Protein AF-A0A960V5B9-F1 (afdb_monomer)

pLDDT: mean 91.02, std 8.79, range [39.69, 98.38]

Radius of gyration: 19.55 Å; Cα contacts (8 Å, |Δi|>4): 286; chains: 1; bounding box: 43×33×61 Å

Structure (mmCIF, N/CA/C/O backbone):
data_AF-A0A960V5B9-F1
#
_entry.id   AF-A0A960V5B9-F1
#
loop_
_atom_site.group_PDB
_atom_site.id
_atom_site.type_symbol
_atom_site.label_atom_id
_atom_site.label_alt_id
_atom_site.label_comp_id
_atom_site.label_asym_id
_atom_site.label_entity_id
_atom_site.label_seq_id
_atom_site.pdbx_PDB_ins_code
_atom_site.Cartn_x
_atom_site.Cartn_y
_atom_site.Cartn_z
_atom_site.occupancy
_atom_site.B_iso_or_equiv
_atom_site.auth_seq_id
_atom_site.auth_comp_id
_atom_site.auth_asym_id
_atom_site.auth_atom_id
_atom_site.pdbx_PDB_model_num
ATOM 1 N N . MET A 1 1 ? -9.206 -12.869 -4.523 1.00 63.16 1 MET A N 1
ATOM 2 C CA . MET A 1 1 ? -8.414 -11.619 -4.599 1.00 63.16 1 MET A CA 1
ATOM 3 C C . MET A 1 1 ? -7.757 -11.372 -3.249 1.00 63.16 1 MET A C 1
ATOM 5 O O . MET A 1 1 ? -8.428 -11.534 -2.230 1.00 63.16 1 MET A O 1
ATOM 9 N N . SER A 1 2 ? -6.452 -11.092 -3.242 1.00 88.25 2 SER A N 1
ATOM 10 C CA . SER A 1 2 ? -5.612 -10.993 -2.034 1.00 88.25 2 SER A CA 1
ATOM 11 C C . SER A 1 2 ? -5.606 -9.576 -1.451 1.00 88.25 2 SER A C 1
ATOM 13 O O . SER A 1 2 ? -6.101 -8.651 -2.087 1.00 88.25 2 SER A O 1
ATOM 15 N N . LEU A 1 3 ? -5.003 -9.382 -0.271 1.00 93.19 3 LEU A N 1
ATOM 16 C CA . LEU A 1 3 ? -4.789 -8.046 0.303 1.00 93.19 3 LEU A CA 1
ATOM 17 C C . LEU A 1 3 ? -3.988 -7.127 -0.643 1.00 93.19 3 LEU A C 1
ATOM 19 O O . LEU A 1 3 ? -4.233 -5.927 -0.687 1.00 93.19 3 LEU A O 1
ATOM 23 N N . CYS A 1 4 ? -3.050 -7.678 -1.424 1.00 92.75 4 CYS A N 1
ATOM 24 C CA . CYS A 1 4 ? -2.160 -6.891 -2.284 1.00 92.75 4 CYS A CA 1
ATOM 25 C C . CYS A 1 4 ? -2.801 -6.453 -3.609 1.00 92.75 4 CYS A C 1
ATOM 27 O O . CYS A 1 4 ? -2.423 -5.426 -4.164 1.00 92.75 4 CYS A O 1
ATOM 29 N N . GLN A 1 5 ? -3.736 -7.244 -4.136 1.00 92.88 5 GLN A N 1
ATOM 30 C CA . GLN A 1 5 ? -4.464 -6.977 -5.382 1.00 92.88 5 GLN A CA 1
ATOM 31 C C . GLN A 1 5 ? -5.961 -7.236 -5.117 1.00 92.88 5 GLN A C 1
ATOM 33 O O . GLN A 1 5 ? -6.482 -8.288 -5.508 1.00 92.88 5 GLN A O 1
ATOM 38 N N . PRO A 1 6 ? -6.617 -6.341 -4.352 1.00 94.00 6 PRO A N 1
ATOM 39 C CA . PRO A 1 6 ? -7.943 -6.563 -3.782 1.00 94.00 6 PRO A CA 1
ATOM 40 C C . PRO A 1 6 ? -9.070 -6.487 -4.815 1.00 94.00 6 PRO A C 1
ATOM 42 O O . PRO A 1 6 ? -9.969 -7.323 -4.776 1.00 94.00 6 PRO A O 1
ATOM 45 N N . ASN A 1 7 ? -8.989 -5.549 -5.763 1.00 93.12 7 ASN A N 1
ATOM 46 C CA . ASN A 1 7 ? -9.981 -5.322 -6.812 1.00 93.12 7 ASN A CA 1
ATOM 47 C C . ASN A 1 7 ? -9.348 -4.622 -8.037 1.00 93.12 7 ASN A C 1
ATOM 49 O O . ASN A 1 7 ? -8.127 -4.506 -8.141 1.00 93.12 7 ASN A O 1
ATOM 53 N N . GLU A 1 8 ? -10.170 -4.178 -8.990 1.00 91.00 8 GLU A N 1
ATOM 54 C CA . GLU A 1 8 ? -9.718 -3.481 -10.206 1.00 91.00 8 GLU A CA 1
ATOM 55 C C . GLU A 1 8 ? -9.364 -1.997 -9.991 1.00 91.00 8 GLU A C 1
ATOM 57 O O . GLU A 1 8 ? -8.751 -1.383 -10.861 1.00 91.00 8 GLU A O 1
ATOM 62 N N . LYS A 1 9 ? -9.706 -1.423 -8.835 1.00 93.31 9 LYS A N 1
ATOM 63 C CA . LYS A 1 9 ? -9.467 -0.013 -8.491 1.00 93.31 9 LYS A CA 1
ATOM 64 C C . LYS A 1 9 ? -8.226 0.192 -7.630 1.00 93.31 9 LYS A C 1
ATOM 66 O O . LYS A 1 9 ? -7.578 1.226 -7.738 1.00 93.31 9 LYS A O 1
ATOM 71 N N . PHE A 1 10 ? -7.901 -0.766 -6.765 1.00 94.88 10 PHE A N 1
ATOM 72 C CA . PHE A 1 10 ? -6.857 -0.608 -5.756 1.00 94.88 10 PHE A CA 1
ATOM 73 C C . PHE A 1 10 ? -5.860 -1.754 -5.767 1.00 94.88 10 PHE A C 1
ATOM 75 O O . PHE A 1 10 ? -6.129 -2.858 -6.236 1.00 94.88 10 PHE A O 1
ATOM 82 N N . SER A 1 11 ? -4.687 -1.471 -5.217 1.00 96.31 11 SER A N 1
ATOM 83 C CA . SER A 1 11 ? -3.579 -2.410 -5.067 1.00 96.31 11 SER A CA 1
ATOM 84 C C . SER A 1 11 ? -2.549 -1.852 -4.093 1.00 96.31 11 SER A C 1
ATOM 86 O O . SER A 1 11 ? -2.549 -0.660 -3.786 1.00 96.31 11 SER A O 1
ATOM 88 N N . CYS A 1 12 ? -1.685 -2.727 -3.589 1.00 96.12 12 CYS A N 1
ATOM 89 C CA . CYS A 1 12 ? -0.692 -2.401 -2.576 1.00 96.12 12 CYS A CA 1
ATOM 90 C C . CYS A 1 12 ? 0.733 -2.480 -3.138 1.00 96.12 12 CYS A C 1
ATOM 92 O O . CYS A 1 12 ? 1.100 -3.471 -3.769 1.00 96.12 12 CYS A O 1
ATOM 94 N N . GLY A 1 13 ? 1.554 -1.472 -2.834 1.00 95.38 13 GLY A N 1
ATOM 95 C CA . GLY A 1 13 ? 2.987 -1.418 -3.152 1.00 95.38 13 GLY A CA 1
ATOM 96 C C . GLY A 1 13 ? 3.920 -1.573 -1.943 1.00 95.38 13 GLY A C 1
ATOM 97 O O . GLY A 1 13 ? 5.110 -1.279 -2.055 1.00 95.38 13 GLY A O 1
ATOM 98 N N . ALA A 1 14 ? 3.406 -1.994 -0.781 1.00 93.88 14 ALA A N 1
ATOM 99 C CA . ALA A 1 14 ? 4.127 -1.922 0.494 1.00 93.88 14 ALA A CA 1
ATOM 100 C C . ALA A 1 14 ? 5.411 -2.766 0.505 1.00 93.88 14 ALA A C 1
ATOM 102 O O . ALA A 1 14 ? 6.489 -2.243 0.785 1.00 93.88 14 ALA A O 1
ATOM 103 N N . CYS A 1 15 ? 5.313 -4.036 0.101 1.00 92.88 15 CYS A N 1
ATOM 104 C CA . CYS A 1 15 ? 6.438 -4.979 0.081 1.00 92.88 15 CYS A CA 1
ATOM 105 C C . CYS A 1 15 ? 7.511 -4.610 -0.960 1.00 92.88 15 CYS A C 1
ATOM 107 O O . CYS A 1 15 ? 8.636 -5.093 -0.901 1.00 92.88 15 CYS A O 1
ATOM 109 N N . CYS A 1 16 ? 7.172 -3.747 -1.922 1.00 95.38 16 CYS A N 1
ATOM 110 C CA . CYS A 1 16 ? 8.112 -3.198 -2.898 1.00 95.38 16 CYS A CA 1
ATOM 111 C C . CYS A 1 16 ? 8.869 -1.968 -2.367 1.00 95.38 16 CYS A C 1
ATOM 113 O O . CYS A 1 16 ? 9.598 -1.325 -3.126 1.00 95.38 16 CYS A O 1
ATOM 115 N N . GLY A 1 17 ? 8.677 -1.625 -1.090 1.00 94.50 17 GLY A N 1
ATOM 116 C CA . GLY A 1 17 ? 9.380 -0.543 -0.418 1.00 94.50 17 GLY A CA 1
ATOM 117 C C . GLY A 1 17 ? 8.861 0.843 -0.781 1.00 94.50 17 GLY A C 1
ATOM 118 O O . GLY A 1 17 ? 9.624 1.795 -0.658 1.00 94.50 17 GLY A O 1
ATOM 119 N N . LEU A 1 18 ? 7.604 0.995 -1.234 1.00 95.44 18 LEU A N 1
ATOM 120 C CA . LEU A 1 18 ? 7.068 2.307 -1.633 1.00 95.44 18 LEU A CA 1
ATOM 121 C C . LEU A 1 18 ? 7.322 3.361 -0.545 1.00 95.44 18 LEU A C 1
ATOM 123 O O . LEU A 1 18 ? 7.971 4.362 -0.813 1.00 95.44 18 LEU A O 1
ATOM 127 N N . PHE A 1 19 ? 6.931 3.066 0.694 1.00 95.12 19 PHE A N 1
ATOM 128 C CA . PHE A 1 19 ? 7.041 3.980 1.835 1.00 95.12 19 PHE A CA 1
ATOM 129 C C . PHE A 1 19 ? 8.373 3.956 2.587 1.00 95.12 19 PHE A C 1
ATOM 131 O O . PHE A 1 19 ? 8.496 4.561 3.651 1.00 95.12 19 PHE A O 1
ATOM 138 N N . ASN A 1 20 ? 9.387 3.266 2.057 1.00 95.38 20 ASN A N 1
ATOM 139 C CA . ASN A 1 20 ? 10.734 3.397 2.608 1.00 95.38 20 ASN A CA 1
ATOM 140 C C . ASN A 1 20 ? 11.371 4.748 2.224 1.00 95.38 20 ASN A C 1
ATOM 142 O O . ASN A 1 20 ? 12.274 5.213 2.912 1.00 95.38 20 ASN A O 1
ATOM 146 N N . LEU A 1 21 ? 10.892 5.403 1.159 1.00 93.44 21 LEU A N 1
ATOM 147 C CA . LEU A 1 21 ? 11.318 6.759 0.798 1.00 93.44 21 LEU A CA 1
ATOM 148 C C . LEU A 1 21 ? 10.698 7.787 1.758 1.00 93.44 21 LEU A C 1
ATOM 150 O O . LEU A 1 21 ? 9.516 7.718 2.071 1.00 93.44 21 LEU A O 1
ATOM 154 N N . LYS A 1 22 ? 11.475 8.767 2.219 1.00 92.94 22 LYS A N 1
ATOM 155 C CA . LYS A 1 22 ? 11.001 9.884 3.053 1.00 92.94 22 LYS A CA 1
ATOM 156 C C . LYS A 1 22 ? 10.565 11.047 2.160 1.00 92.94 22 LYS A C 1
ATOM 158 O O . LYS A 1 22 ? 11.275 12.042 2.040 1.00 92.94 22 LYS A O 1
ATOM 163 N N . ILE A 1 23 ? 9.414 10.887 1.516 1.00 91.81 23 ILE A N 1
ATOM 164 C CA . ILE A 1 23 ? 8.825 11.860 0.585 1.00 91.81 23 ILE A CA 1
ATOM 165 C C . ILE A 1 23 ? 7.354 12.124 0.914 1.00 91.81 23 ILE A C 1
ATOM 167 O O . ILE A 1 23 ? 6.746 11.403 1.712 1.00 91.81 23 ILE A O 1
ATOM 171 N N . ASP A 1 24 ? 6.792 13.176 0.319 1.00 90.19 24 ASP A N 1
ATOM 172 C CA . ASP A 1 24 ? 5.383 13.519 0.484 1.00 90.19 24 ASP A CA 1
ATOM 173 C C . ASP A 1 24 ? 4.443 12.615 -0.338 1.00 90.19 24 ASP A C 1
ATOM 175 O O . ASP A 1 24 ? 4.861 11.811 -1.175 1.00 90.19 24 ASP A O 1
ATOM 179 N N . PHE A 1 25 ? 3.140 12.747 -0.073 1.00 89.06 25 PHE A N 1
ATOM 180 C CA . PHE A 1 25 ? 2.103 11.933 -0.703 1.00 89.06 25 PHE A CA 1
ATOM 181 C C . PHE A 1 25 ? 2.095 12.026 -2.234 1.00 89.06 25 PHE A C 1
ATOM 183 O O . PHE A 1 25 ? 1.955 11.017 -2.932 1.00 89.06 25 PHE A O 1
ATOM 190 N N . ASN A 1 26 ? 2.199 13.249 -2.754 1.00 91.12 26 ASN A N 1
ATOM 191 C CA . ASN A 1 26 ? 2.104 13.509 -4.183 1.00 91.12 26 ASN A CA 1
ATOM 192 C C . ASN A 1 26 ? 3.358 13.003 -4.892 1.00 91.12 26 ASN A C 1
ATOM 194 O O . ASN A 1 26 ? 3.264 12.464 -5.994 1.00 91.12 26 ASN A O 1
ATOM 198 N N . GLU A 1 27 ? 4.507 13.071 -4.227 1.00 93.50 27 GLU A N 1
ATOM 199 C CA . GLU A 1 27 ? 5.764 12.577 -4.762 1.00 93.50 27 GLU A CA 1
ATOM 200 C C . GLU A 1 27 ? 5.764 11.052 -4.944 1.00 93.50 27 GLU A C 1
ATOM 202 O O . GLU A 1 27 ? 6.322 10.563 -5.926 1.00 93.50 27 GLU A O 1
ATOM 207 N N . TYR A 1 28 ? 5.052 10.274 -4.115 1.00 95.06 28 TYR A N 1
ATOM 208 C CA . TYR A 1 28 ? 4.854 8.844 -4.411 1.00 95.06 28 TYR A CA 1
ATOM 209 C C . TYR A 1 28 ? 4.144 8.630 -5.748 1.00 95.06 28 TYR A C 1
ATOM 211 O O . TYR A 1 28 ? 4.556 7.771 -6.531 1.00 95.06 28 TYR A O 1
ATOM 219 N N . LYS A 1 29 ? 3.088 9.406 -6.025 1.00 95.31 29 LYS A N 1
ATOM 220 C CA . LYS A 1 29 ? 2.351 9.324 -7.296 1.00 95.31 29 LYS A CA 1
ATOM 221 C C . LYS A 1 29 ? 3.238 9.744 -8.467 1.00 95.31 29 LYS A C 1
ATOM 223 O O . LYS A 1 29 ? 3.250 9.050 -9.483 1.00 95.31 29 LYS A O 1
ATOM 228 N N . ASN A 1 30 ? 4.034 10.801 -8.295 1.00 95.88 30 ASN A N 1
ATOM 229 C CA . ASN A 1 30 ? 4.995 11.261 -9.297 1.00 95.88 30 ASN A CA 1
ATOM 230 C C . ASN A 1 30 ? 6.034 10.184 -9.619 1.00 95.88 30 ASN A C 1
ATOM 232 O O . ASN A 1 30 ? 6.235 9.870 -10.788 1.00 95.88 30 ASN A O 1
ATOM 236 N N . ILE A 1 31 ? 6.650 9.565 -8.606 1.00 96.56 31 ILE A N 1
ATOM 237 C CA . ILE A 1 31 ? 7.644 8.502 -8.809 1.00 96.56 31 ILE A CA 1
ATOM 238 C C . ILE A 1 31 ? 7.015 7.295 -9.506 1.00 96.56 31 ILE A C 1
ATOM 240 O O . ILE A 1 31 ? 7.605 6.755 -10.441 1.00 96.56 31 ILE A O 1
ATOM 244 N N . LEU A 1 32 ? 5.819 6.869 -9.087 1.00 97.88 32 LEU A N 1
ATOM 245 C CA . LEU A 1 32 ? 5.104 5.763 -9.729 1.00 97.88 32 LEU A CA 1
ATOM 246 C C . LEU A 1 32 ? 4.819 6.071 -11.201 1.00 97.88 32 LEU A C 1
ATOM 248 O O . LEU A 1 32 ? 5.073 5.230 -12.065 1.00 97.88 32 LEU A O 1
ATOM 252 N N . GLN A 1 33 ? 4.342 7.280 -11.497 1.00 97.44 33 GLN A N 1
ATOM 253 C CA . GLN A 1 33 ? 4.095 7.733 -12.861 1.00 97.44 33 GLN A CA 1
ATOM 254 C C . GLN A 1 33 ? 5.389 7.759 -13.679 1.00 97.44 33 GLN A C 1
ATOM 256 O O . GLN A 1 33 ? 5.433 7.193 -14.769 1.00 97.44 33 GLN A O 1
ATOM 261 N N . GLU A 1 34 ? 6.451 8.360 -13.147 1.00 97.25 34 GLU A N 1
ATOM 262 C CA . GLU A 1 34 ? 7.719 8.508 -13.853 1.00 97.25 34 GLU A CA 1
ATOM 263 C C . GLU A 1 34 ? 8.360 7.148 -14.152 1.00 97.25 34 GLU A C 1
ATOM 265 O O . GLU A 1 34 ? 8.778 6.892 -15.282 1.00 97.25 34 GLU A O 1
ATOM 270 N N . ARG A 1 35 ? 8.382 6.241 -13.165 1.00 97.88 35 ARG A N 1
ATOM 271 C CA . ARG A 1 35 ? 8.831 4.853 -13.345 1.00 97.88 35 ARG A CA 1
ATOM 272 C C . ARG A 1 35 ? 8.061 4.174 -14.471 1.00 97.88 35 ARG A C 1
ATOM 274 O O . ARG A 1 35 ? 8.674 3.598 -15.362 1.00 97.88 35 ARG A O 1
ATOM 281 N N . THR A 1 36 ? 6.736 4.298 -14.459 1.00 98.38 36 THR A N 1
ATOM 282 C CA . THR A 1 36 ? 5.853 3.692 -15.467 1.00 98.38 36 THR A CA 1
ATOM 283 C C . THR A 1 36 ? 6.148 4.216 -16.868 1.00 98.38 36 THR A C 1
ATOM 285 O O . THR A 1 36 ? 6.348 3.444 -17.803 1.00 98.38 36 THR A O 1
ATOM 288 N N . GLU A 1 37 ? 6.225 5.535 -17.025 1.00 97.69 37 GLU A N 1
ATOM 289 C CA . GLU A 1 37 ? 6.444 6.164 -18.326 1.00 97.69 37 GLU A CA 1
ATOM 290 C C . GLU A 1 37 ? 7.828 5.859 -18.896 1.00 97.69 37 GLU A C 1
ATOM 292 O O . GLU A 1 37 ? 7.953 5.594 -20.092 1.00 97.69 37 GLU A O 1
ATOM 297 N N . VAL A 1 38 ? 8.868 5.883 -18.059 1.00 97.88 38 VAL A N 1
ATOM 298 C CA . VAL A 1 38 ? 10.223 5.522 -18.489 1.00 97.88 38 VAL A CA 1
ATOM 299 C C . VAL A 1 38 ? 10.278 4.040 -18.843 1.00 97.88 38 VAL A C 1
ATOM 301 O O . VAL A 1 38 ? 10.783 3.706 -19.910 1.00 97.88 38 VAL A O 1
ATOM 304 N N . PHE A 1 39 ? 9.698 3.164 -18.018 1.00 98.25 39 PHE A N 1
ATOM 305 C CA . PHE A 1 39 ? 9.670 1.725 -18.266 1.00 98.25 39 PHE A CA 1
ATOM 306 C C . PHE A 1 39 ? 9.061 1.400 -19.631 1.00 98.25 39 PHE A C 1
ATOM 308 O O . PHE A 1 39 ? 9.707 0.738 -20.437 1.00 98.25 39 PHE A O 1
ATOM 315 N N . HIS A 1 40 ? 7.875 1.933 -19.940 1.00 96.81 40 HIS A N 1
ATOM 316 C CA . HIS A 1 40 ? 7.228 1.697 -21.235 1.00 96.81 40 HIS A CA 1
ATOM 317 C C . HIS A 1 40 ? 8.004 2.260 -22.430 1.00 96.81 40 HIS A C 1
ATOM 319 O O . HIS A 1 40 ? 7.883 1.736 -23.533 1.00 96.81 40 HIS A O 1
ATOM 325 N N . LYS A 1 41 ? 8.794 3.322 -22.235 1.00 97.62 41 LYS A N 1
ATOM 326 C CA . LYS A 1 41 ? 9.621 3.908 -23.301 1.00 97.62 41 LYS A CA 1
ATOM 327 C C . LYS A 1 41 ? 10.912 3.133 -23.544 1.00 97.62 41 LYS A C 1
ATOM 329 O O . LYS A 1 41 ? 11.414 3.160 -24.663 1.00 97.62 41 LYS A O 1
ATOM 334 N N . THR A 1 42 ? 11.486 2.514 -22.512 1.00 97.56 42 THR A N 1
ATOM 335 C CA . THR A 1 42 ? 12.853 1.972 -22.578 1.00 97.56 42 THR A CA 1
ATOM 336 C C . THR A 1 42 ? 12.938 0.455 -22.490 1.00 97.56 42 THR A C 1
ATOM 338 O O . THR A 1 42 ? 13.972 -0.102 -22.849 1.00 97.56 42 THR A O 1
ATOM 341 N N . VAL A 1 43 ? 11.909 -0.221 -21.975 1.00 97.75 43 VAL A N 1
ATOM 342 C CA . VAL A 1 43 ? 11.922 -1.674 -21.778 1.00 97.75 43 VAL A CA 1
ATOM 343 C C . VAL A 1 43 ? 11.194 -2.378 -22.914 1.00 97.75 43 VAL A C 1
ATOM 345 O O . VAL A 1 43 ? 9.987 -2.244 -23.079 1.00 97.75 43 VAL A O 1
ATOM 348 N N . ASP A 1 44 ? 11.947 -3.188 -23.653 1.00 95.88 44 ASP A N 1
ATOM 349 C CA . ASP A 1 44 ? 11.437 -4.147 -24.629 1.00 95.88 44 ASP A CA 1
ATOM 350 C C . ASP A 1 44 ? 11.617 -5.568 -24.076 1.00 95.88 44 ASP A C 1
ATOM 352 O O . ASP A 1 44 ? 12.740 -6.021 -23.837 1.00 95.88 44 ASP A O 1
ATOM 356 N N . PHE A 1 45 ? 10.512 -6.292 -23.881 1.00 94.75 45 PHE A N 1
ATOM 357 C CA . PHE A 1 45 ? 10.533 -7.651 -23.331 1.00 94.75 45 PHE A CA 1
ATOM 358 C C . PHE A 1 45 ? 11.201 -8.680 -24.248 1.00 94.75 45 PHE A C 1
ATOM 360 O O . PHE A 1 45 ? 11.664 -9.710 -23.758 1.00 94.75 45 PHE A O 1
ATOM 367 N N . SER A 1 46 ? 11.319 -8.402 -25.548 1.00 93.69 46 SER A N 1
ATOM 368 C CA . SER A 1 46 ? 12.090 -9.238 -26.471 1.00 93.69 46 SER A CA 1
ATOM 369 C C . SER A 1 46 ? 13.605 -9.045 -26.315 1.00 93.69 46 SER A C 1
ATOM 371 O O . SER A 1 46 ? 14.391 -9.920 -26.686 1.00 93.69 46 SER A O 1
ATOM 373 N N . ILE A 1 47 ? 14.032 -7.935 -25.699 1.00 95.31 47 ILE A N 1
ATOM 374 C CA . ILE A 1 47 ? 15.432 -7.549 -25.536 1.00 95.31 47 ILE A CA 1
ATOM 375 C C . ILE A 1 47 ? 15.808 -7.579 -24.052 1.00 95.31 47 ILE A C 1
ATOM 377 O O . ILE A 1 47 ? 15.698 -6.599 -23.314 1.00 95.31 47 ILE A O 1
ATOM 381 N N . ARG A 1 48 ? 16.337 -8.724 -23.614 1.00 91.06 48 ARG A N 1
ATOM 382 C CA . ARG A 1 48 ? 16.588 -9.042 -22.198 1.00 91.06 48 ARG A CA 1
ATOM 383 C C . ARG A 1 48 ? 17.410 -8.004 -21.417 1.00 91.06 48 ARG A C 1
ATOM 385 O O . ARG A 1 48 ? 17.207 -7.854 -20.215 1.00 91.06 48 ARG A O 1
ATOM 392 N N . TRP A 1 49 ? 18.354 -7.318 -22.062 1.00 95.19 49 TRP A N 1
ATOM 393 C CA . TRP A 1 49 ? 19.238 -6.358 -21.388 1.00 95.19 49 TRP A CA 1
ATOM 394 C C . TRP A 1 49 ? 18.553 -5.023 -21.054 1.00 95.19 49 TRP A C 1
ATOM 396 O O . TRP A 1 49 ? 19.062 -4.288 -20.208 1.00 95.19 49 TRP A O 1
ATOM 406 N N . THR A 1 50 ? 17.383 -4.732 -21.634 1.00 97.50 50 THR A N 1
ATOM 407 C CA . THR A 1 50 ? 16.654 -3.480 -21.372 1.00 97.50 50 THR A CA 1
ATOM 408 C C . THR A 1 50 ? 16.116 -3.401 -19.939 1.00 97.50 50 THR A C 1
ATOM 410 O O . THR A 1 50 ? 16.099 -2.323 -19.349 1.00 97.50 50 THR A O 1
ATOM 413 N N . MET A 1 51 ? 15.748 -4.536 -19.327 1.00 96.19 51 MET A N 1
ATOM 414 C CA . MET A 1 51 ? 15.276 -4.590 -17.935 1.00 96.19 51 MET A CA 1
ATOM 415 C C . MET A 1 51 ? 16.376 -4.236 -16.907 1.00 9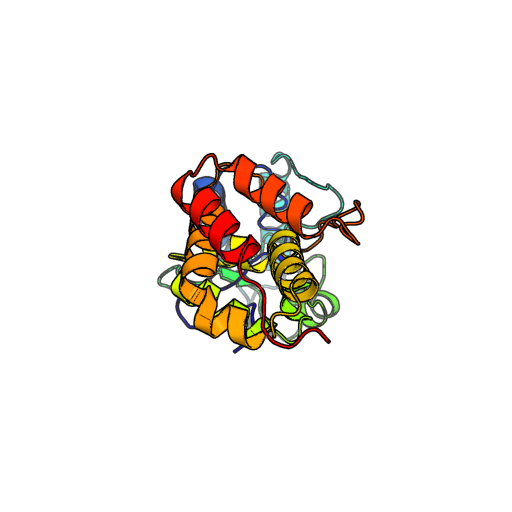6.19 51 MET A C 1
ATOM 417 O O . MET A 1 51 ? 16.137 -3.346 -16.085 1.00 96.19 51 MET A O 1
ATOM 421 N N . PRO A 1 52 ? 17.578 -4.865 -16.917 1.00 96.44 52 PRO A N 1
ATOM 422 C CA . PRO A 1 52 ? 18.700 -4.429 -16.083 1.00 96.44 52 PRO A CA 1
ATOM 423 C C . PRO A 1 52 ? 19.105 -2.970 -16.304 1.00 96.44 52 PRO A C 1
ATOM 425 O O . PRO A 1 52 ? 19.422 -2.282 -15.336 1.00 96.44 52 PRO A O 1
ATOM 428 N N . GLU A 1 53 ? 19.083 -2.495 -17.553 1.00 97.88 53 GLU A N 1
ATOM 429 C CA . GLU A 1 53 ? 19.458 -1.115 -17.870 1.00 97.88 53 GLU A CA 1
ATOM 430 C C . GLU A 1 53 ? 18.452 -0.117 -17.280 1.00 97.88 53 GLU A C 1
ATOM 432 O O . GLU A 1 53 ? 18.850 0.814 -16.580 1.00 97.88 53 GLU A O 1
ATOM 437 N N . TYR A 1 54 ? 17.145 -0.365 -17.445 1.00 98.38 54 TYR A N 1
ATOM 438 C CA . TYR A 1 54 ? 16.094 0.419 -16.787 1.00 98.38 54 TYR A CA 1
ATOM 439 C C . TYR A 1 54 ? 16.282 0.449 -15.265 1.00 98.38 54 TYR A C 1
ATOM 441 O O . TYR A 1 54 ? 16.252 1.521 -14.654 1.00 98.38 54 TYR A O 1
ATOM 449 N N . ARG A 1 55 ? 16.517 -0.720 -14.649 1.00 97.69 55 ARG A N 1
ATOM 450 C CA . ARG A 1 55 ? 16.756 -0.833 -13.205 1.00 97.69 55 ARG A CA 1
ATOM 451 C C . ARG A 1 55 ? 17.927 0.043 -12.775 1.00 97.69 55 ARG A C 1
ATOM 453 O O . ARG A 1 55 ? 17.767 0.841 -11.858 1.00 97.69 55 ARG A O 1
ATOM 460 N N . LYS A 1 56 ? 19.071 -0.078 -13.450 1.00 97.12 56 LYS A N 1
ATOM 461 C CA . LYS A 1 56 ? 20.284 0.691 -13.154 1.00 97.12 56 LYS A CA 1
ATOM 462 C C . LYS A 1 56 ? 20.032 2.195 -13.255 1.00 97.12 56 LYS A C 1
ATOM 464 O O . LYS A 1 56 ? 20.417 2.940 -12.358 1.00 97.12 56 LYS A O 1
ATOM 469 N N . ILE A 1 57 ? 19.370 2.646 -14.322 1.00 96.44 57 ILE A N 1
ATOM 470 C CA . ILE A 1 57 ? 19.031 4.062 -14.517 1.00 96.44 57 ILE A CA 1
ATOM 471 C C . ILE A 1 57 ? 18.128 4.564 -13.383 1.00 96.44 57 ILE A C 1
ATOM 473 O O . ILE A 1 57 ? 18.401 5.627 -12.820 1.00 96.44 57 ILE A O 1
ATOM 477 N N . ARG A 1 58 ? 17.084 3.809 -13.003 1.00 96.62 58 ARG A N 1
ATOM 478 C CA . ARG A 1 58 ? 16.190 4.222 -11.911 1.00 96.62 58 ARG A CA 1
ATOM 479 C C . ARG A 1 58 ? 16.840 4.192 -10.543 1.00 96.62 58 ARG A C 1
ATOM 481 O O . ARG A 1 58 ? 16.669 5.154 -9.805 1.00 96.62 58 ARG A O 1
ATOM 488 N N . GLU A 1 59 ? 17.589 3.148 -10.210 1.00 95.88 59 GLU A N 1
ATOM 489 C CA . GLU A 1 59 ? 18.291 3.062 -8.925 1.00 95.88 59 GLU A CA 1
ATOM 490 C C . GLU A 1 59 ? 19.287 4.217 -8.764 1.00 95.88 59 GLU A C 1
ATOM 492 O O . GLU A 1 59 ? 19.345 4.823 -7.698 1.00 95.88 59 GLU A O 1
ATOM 497 N N . ASN A 1 60 ? 19.998 4.592 -9.835 1.00 95.94 60 ASN A N 1
ATOM 498 C CA . ASN A 1 60 ? 20.892 5.752 -9.822 1.00 95.94 60 ASN A CA 1
ATOM 499 C C . ASN A 1 60 ? 20.137 7.077 -9.683 1.00 95.94 60 ASN A C 1
ATOM 501 O O . ASN A 1 60 ? 20.577 7.959 -8.955 1.00 95.94 60 ASN A O 1
ATOM 505 N N . LYS A 1 61 ? 19.001 7.246 -10.369 1.00 95.19 61 LYS A N 1
ATOM 506 C CA . LYS A 1 61 ? 18.204 8.475 -10.245 1.00 95.19 61 LYS A CA 1
ATOM 507 C C . LYS A 1 61 ? 17.575 8.616 -8.854 1.00 95.19 61 LYS A C 1
ATOM 509 O O . LYS A 1 61 ? 17.425 9.728 -8.359 1.00 95.19 61 LYS A O 1
ATOM 514 N N . GLU A 1 62 ? 17.226 7.501 -8.221 1.00 94.06 62 GLU A N 1
ATOM 515 C CA . GLU A 1 62 ? 16.582 7.464 -6.906 1.00 94.06 62 GLU A CA 1
ATOM 516 C C . GLU A 1 62 ? 17.566 7.354 -5.738 1.00 94.06 62 GLU A C 1
ATOM 518 O O . GLU A 1 62 ? 17.137 7.341 -4.585 1.00 94.06 62 GLU A O 1
ATOM 523 N N . SER A 1 63 ? 18.876 7.302 -6.002 1.00 92.44 63 SER A N 1
ATOM 524 C CA . SER A 1 63 ? 19.903 7.084 -4.975 1.00 92.44 63 SER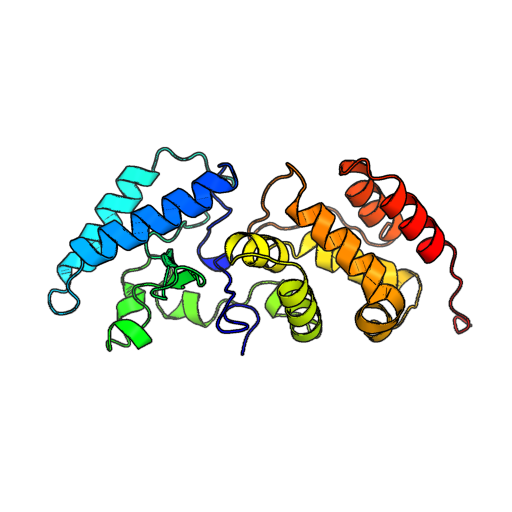 A CA 1
ATOM 525 C C . SER A 1 63 ? 19.931 8.169 -3.900 1.00 92.44 63 SER A C 1
ATOM 527 O O . SER A 1 63 ? 20.362 7.911 -2.782 1.00 92.44 63 SER A O 1
ATOM 529 N N . ASN A 1 64 ? 19.480 9.377 -4.246 1.00 90.38 64 ASN A N 1
ATOM 530 C CA . ASN A 1 64 ? 19.522 10.547 -3.373 1.00 90.38 64 ASN A CA 1
ATOM 531 C C . ASN A 1 64 ? 18.244 10.730 -2.546 1.00 90.38 64 ASN A C 1
ATOM 533 O O . ASN A 1 64 ? 18.199 11.635 -1.713 1.00 90.38 64 ASN A O 1
ATOM 537 N N . TYR A 1 65 ? 17.203 9.915 -2.762 1.00 93.25 65 TYR A N 1
ATOM 538 C CA . TYR A 1 65 ? 16.027 9.993 -1.904 1.00 93.25 65 TYR A CA 1
ATOM 539 C C . TYR A 1 65 ? 16.391 9.513 -0.494 1.00 93.25 65 TYR A C 1
ATOM 541 O O . TYR A 1 65 ? 16.913 8.404 -0.342 1.00 93.25 65 TYR A O 1
ATOM 549 N N . PRO A 1 66 ? 16.093 10.302 0.552 1.00 93.50 66 PRO A N 1
ATOM 550 C CA . PRO A 1 66 ? 16.311 9.864 1.919 1.00 93.50 66 PRO A CA 1
ATOM 551 C C . PRO A 1 66 ? 15.441 8.640 2.216 1.00 93.50 66 PRO A C 1
ATOM 553 O O . PRO A 1 66 ? 14.246 8.632 1.919 1.00 93.50 66 PRO A O 1
ATOM 556 N N . LYS A 1 67 ? 16.029 7.612 2.832 1.00 94.12 67 LYS A N 1
ATOM 557 C CA . LYS A 1 67 ? 15.332 6.374 3.201 1.00 94.12 67 LYS A CA 1
ATOM 558 C C . LYS A 1 67 ? 15.088 6.295 4.699 1.00 94.12 67 LYS A C 1
ATOM 560 O O . LYS A 1 67 ? 15.762 6.958 5.497 1.00 94.12 67 LYS A O 1
ATOM 565 N N . LYS A 1 68 ? 14.080 5.523 5.100 1.00 92.06 68 LYS A N 1
ATOM 566 C CA . LYS A 1 68 ? 13.865 5.156 6.503 1.00 92.06 68 LYS A CA 1
ATOM 567 C C . LYS A 1 68 ? 14.880 4.123 6.961 1.00 92.06 68 LYS A C 1
ATOM 569 O O . LYS A 1 68 ? 15.450 4.300 8.030 1.00 92.06 68 LYS A O 1
ATOM 574 N N . ASP A 1 69 ? 15.108 3.119 6.125 1.00 91.81 69 ASP A N 1
ATOM 575 C CA . ASP A 1 69 ? 16.065 2.047 6.345 1.00 91.81 69 ASP A CA 1
ATOM 576 C C . ASP A 1 69 ? 16.791 1.747 5.025 1.00 91.81 69 ASP A C 1
ATOM 578 O O . ASP A 1 69 ? 16.166 1.446 4.001 1.00 91.81 69 ASP A O 1
ATOM 582 N N . ASP A 1 70 ? 18.119 1.854 5.040 1.00 91.56 70 ASP A N 1
ATOM 583 C CA . ASP A 1 70 ? 18.964 1.616 3.867 1.00 91.56 70 ASP A CA 1
ATOM 584 C C . ASP A 1 70 ? 19.049 0.131 3.481 1.00 91.56 70 ASP A C 1
ATOM 586 O O . ASP A 1 70 ? 19.447 -0.192 2.360 1.00 91.56 70 ASP A O 1
ATOM 590 N N . THR A 1 71 ? 18.638 -0.776 4.372 1.00 90.56 71 THR A N 1
ATOM 591 C CA . THR A 1 71 ? 18.585 -2.222 4.114 1.00 90.56 71 THR A CA 1
ATOM 592 C C . THR A 1 71 ? 17.318 -2.647 3.366 1.00 90.56 71 THR A C 1
ATOM 594 O O . THR A 1 71 ? 17.293 -3.714 2.745 1.00 90.56 71 THR A O 1
ATOM 597 N N . ILE A 1 72 ? 16.272 -1.811 3.365 1.00 91.50 72 ILE A N 1
ATOM 598 C CA . ILE A 1 72 ? 15.026 -2.082 2.644 1.00 91.50 72 ILE A CA 1
ATOM 599 C C . ILE A 1 72 ? 15.187 -1.688 1.173 1.00 91.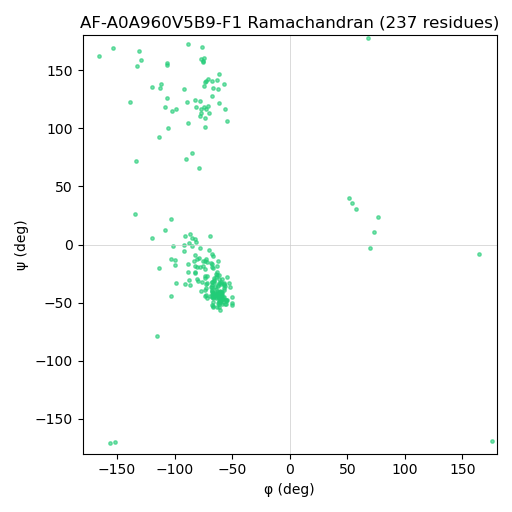50 72 ILE A C 1
ATOM 601 O O . ILE A 1 72 ? 15.469 -0.538 0.825 1.00 91.50 72 ILE A O 1
ATOM 605 N N . TYR A 1 73 ? 14.940 -2.646 0.280 1.00 93.44 73 TYR A N 1
ATOM 606 C CA . TYR A 1 73 ? 15.021 -2.418 -1.156 1.00 93.44 73 TYR A CA 1
ATOM 607 C C . TYR A 1 73 ? 13.776 -1.690 -1.684 1.00 93.44 73 TYR A C 1
ATOM 609 O O . TYR A 1 73 ? 12.649 -2.170 -1.560 1.00 93.44 73 TYR A O 1
ATOM 617 N N . ASN A 1 74 ? 13.985 -0.547 -2.338 1.00 95.75 74 ASN A N 1
ATOM 618 C CA . ASN A 1 74 ? 12.953 0.161 -3.092 1.00 95.75 74 ASN A CA 1
ATOM 619 C C . ASN A 1 74 ? 12.938 -0.365 -4.530 1.00 95.75 74 ASN A C 1
ATOM 621 O O . ASN A 1 74 ? 13.821 -0.042 -5.321 1.00 95.75 74 ASN A O 1
ATOM 625 N N . CYS A 1 75 ? 11.943 -1.179 -4.882 1.00 97.19 75 CYS A N 1
ATOM 626 C CA . CYS A 1 75 ? 11.904 -1.809 -6.198 1.00 97.19 75 CYS A CA 1
ATOM 627 C C . CYS A 1 75 ? 11.585 -0.781 -7.305 1.00 97.19 75 CYS A C 1
ATOM 629 O O . CYS A 1 75 ? 10.478 -0.230 -7.311 1.00 97.19 75 CYS A O 1
ATOM 631 N N . PRO A 1 76 ? 12.476 -0.564 -8.296 1.00 97.44 76 PRO A N 1
ATOM 632 C CA . PRO A 1 76 ? 12.250 0.398 -9.380 1.00 97.44 76 PRO A CA 1
ATOM 633 C C . PRO A 1 76 ? 11.195 -0.080 -10.388 1.00 97.44 76 PRO A C 1
ATOM 635 O O . PRO A 1 76 ? 10.721 0.695 -11.217 1.00 97.44 76 PRO A O 1
ATOM 638 N N . PHE A 1 77 ? 10.820 -1.360 -10.327 1.00 98.06 77 PHE A N 1
ATOM 639 C CA . PHE A 1 77 ? 9.775 -1.955 -11.159 1.00 98.06 77 PHE A CA 1
ATOM 640 C C . PHE A 1 77 ? 8.369 -1.823 -10.562 1.00 98.06 77 PHE A C 1
ATOM 642 O O . PHE A 1 77 ? 7.420 -2.333 -11.156 1.00 98.06 77 PHE A O 1
ATOM 649 N N . LEU A 1 78 ? 8.220 -1.183 -9.395 1.00 98.06 78 LEU A N 1
ATOM 650 C CA . LEU A 1 78 ? 6.910 -0.792 -8.885 1.00 98.06 78 LEU A CA 1
ATOM 651 C C . LEU A 1 78 ? 6.432 0.456 -9.637 1.00 98.06 78 LEU A C 1
ATOM 653 O O . LEU A 1 78 ? 7.011 1.532 -9.469 1.00 98.06 78 LEU A O 1
ATOM 657 N N . GLY A 1 79 ? 5.369 0.297 -10.418 1.00 98.00 79 GLY A N 1
ATOM 658 C CA . GLY A 1 79 ? 4.705 1.359 -11.176 1.00 98.00 79 GLY A CA 1
ATOM 659 C C . GLY A 1 79 ? 3.224 1.044 -11.371 1.00 98.00 79 GLY A C 1
ATOM 660 O O . GLY A 1 79 ? 2.711 0.111 -10.750 1.00 98.00 79 GLY A O 1
ATOM 661 N N . TYR A 1 80 ? 2.538 1.814 -12.209 1.00 97.75 80 TYR A N 1
ATOM 662 C CA . TYR A 1 80 ? 1.159 1.550 -12.600 1.00 97.75 80 TYR A CA 1
ATOM 663 C C . TYR A 1 80 ? 1.089 0.366 -13.568 1.00 97.75 80 TYR A C 1
ATOM 665 O O . TYR A 1 80 ? 1.948 0.209 -14.432 1.00 97.75 80 TYR A O 1
ATOM 673 N N . ILE A 1 81 ? 0.078 -0.484 -13.396 1.00 95.69 81 ILE A N 1
ATOM 674 C CA . ILE A 1 81 ? -0.089 -1.738 -14.154 1.00 95.69 81 ILE A CA 1
ATOM 675 C C . ILE A 1 81 ? -1.397 -1.789 -14.953 1.00 95.69 81 ILE A C 1
ATOM 677 O O . ILE A 1 81 ? -1.734 -2.820 -15.532 1.00 95.69 81 ILE A O 1
ATOM 681 N N . ASP A 1 82 ? -2.144 -0.691 -14.960 1.00 93.88 82 ASP A N 1
ATOM 682 C CA . ASP A 1 82 ? -3.368 -0.499 -15.723 1.00 93.88 82 ASP A CA 1
ATOM 683 C C . ASP A 1 82 ? -3.340 0.851 -16.452 1.00 93.88 82 ASP A C 1
ATOM 685 O O . ASP A 1 82 ? -2.701 1.809 -16.013 1.00 93.88 82 ASP A O 1
ATOM 689 N N . GLU A 1 83 ? -4.075 0.937 -17.559 1.00 90.00 83 GLU A N 1
ATOM 690 C CA . GLU A 1 83 ? -4.125 2.137 -18.405 1.00 90.00 83 GLU A CA 1
ATOM 691 C C . GLU A 1 83 ? -4.695 3.353 -17.668 1.00 90.00 83 GLU A C 1
ATOM 693 O O . GLU A 1 83 ? -4.231 4.477 -17.861 1.00 90.00 83 GLU A O 1
ATOM 698 N N . ASN A 1 84 ? -5.660 3.122 -16.772 1.00 91.31 84 ASN A N 1
ATOM 699 C CA . ASN A 1 84 ? -6.297 4.173 -15.982 1.00 91.31 84 ASN A CA 1
ATOM 700 C C . ASN A 1 84 ? -5.430 4.649 -14.807 1.00 91.31 84 ASN A C 1
ATOM 702 O O . ASN A 1 84 ? -5.831 5.574 -14.103 1.00 91.31 84 ASN A O 1
ATOM 706 N N . ARG A 1 85 ? -4.254 4.039 -14.589 1.00 92.62 85 ARG A N 1
ATOM 707 C CA . ARG A 1 85 ? -3.331 4.353 -13.488 1.00 92.62 85 ARG A CA 1
ATOM 708 C C . ARG A 1 85 ? -4.010 4.294 -12.114 1.00 92.62 85 ARG A C 1
ATOM 710 O O . ARG A 1 85 ? -3.689 5.066 -11.209 1.00 92.62 85 ARG A O 1
ATOM 717 N N . ASN A 1 86 ? -4.945 3.367 -11.940 1.00 92.81 86 ASN A N 1
ATOM 718 C CA . ASN A 1 86 ? -5.607 3.136 -10.660 1.00 92.81 86 ASN A CA 1
ATOM 719 C C . ASN A 1 86 ? -4.811 2.161 -9.792 1.00 92.81 86 ASN A C 1
ATOM 721 O O . ASN A 1 86 ? -4.747 2.314 -8.569 1.00 92.81 86 ASN A O 1
ATOM 725 N N . ARG A 1 87 ? -4.168 1.176 -10.421 1.00 96.19 87 ARG A N 1
ATOM 726 C CA . ARG A 1 87 ? -3.460 0.066 -9.791 1.00 96.19 87 ARG A CA 1
ATOM 727 C C . ARG A 1 87 ? -1.962 0.168 -10.003 1.00 96.19 87 ARG A C 1
ATOM 729 O O . ARG A 1 87 ? -1.468 0.427 -11.094 1.00 96.19 87 ARG A O 1
ATOM 736 N N . ILE A 1 88 ? -1.239 -0.127 -8.938 1.00 97.44 88 ILE A N 1
ATOM 737 C CA . ILE A 1 88 ? 0.201 -0.282 -8.893 1.00 97.44 88 ILE A CA 1
ATOM 738 C C . ILE A 1 88 ? 0.585 -1.755 -8.744 1.00 97.44 88 ILE A C 1
ATOM 740 O O . ILE A 1 88 ? -0.149 -2.593 -8.210 1.00 97.44 88 ILE A O 1
ATOM 744 N N . GLY A 1 89 ? 1.777 -2.087 -9.210 1.00 95.88 89 GLY A N 1
ATOM 745 C CA . GLY A 1 89 ? 2.303 -3.432 -9.109 1.00 95.88 89 GLY A CA 1
ATOM 746 C C . GLY A 1 89 ? 3.642 -3.585 -9.803 1.00 95.88 89 GLY A C 1
ATOM 747 O O . GLY A 1 89 ? 4.299 -2.619 -10.185 1.00 95.88 89 GLY A O 1
ATOM 748 N N . CYS A 1 90 ? 4.059 -4.838 -9.934 1.00 96.12 90 CYS A N 1
ATOM 749 C CA . CYS A 1 90 ? 5.307 -5.191 -10.584 1.00 96.12 90 CYS A CA 1
ATOM 750 C C . CYS A 1 90 ? 5.140 -5.116 -12.110 1.00 96.12 90 CYS A C 1
ATOM 752 O O . CYS A 1 90 ? 4.472 -5.962 -12.701 1.00 96.12 90 CYS A O 1
ATOM 754 N N . MET A 1 91 ? 5.782 -4.141 -12.756 1.00 97.19 91 MET A N 1
ATOM 755 C CA . MET A 1 91 ? 5.728 -3.970 -14.219 1.00 97.19 91 MET A CA 1
ATOM 756 C C . MET A 1 91 ? 6.445 -5.095 -14.988 1.00 97.19 91 MET A C 1
ATOM 758 O O . MET A 1 91 ? 6.214 -5.291 -16.176 1.00 97.19 91 MET A O 1
ATOM 762 N N . ILE A 1 92 ? 7.284 -5.875 -14.299 1.00 96.75 92 ILE A N 1
ATOM 763 C CA . ILE A 1 92 ? 7.940 -7.088 -14.817 1.00 96.75 92 ILE A CA 1
ATOM 764 C C . ILE A 1 92 ? 7.273 -8.369 -14.300 1.00 96.75 92 ILE A C 1
ATOM 766 O O . ILE A 1 92 ? 7.916 -9.416 -14.240 1.00 96.75 92 ILE A O 1
ATOM 770 N N . HIS A 1 93 ? 6.014 -8.316 -13.859 1.00 94.69 93 HIS A N 1
ATOM 771 C CA . HIS A 1 93 ? 5.299 -9.519 -13.433 1.00 94.69 93 HIS A CA 1
ATOM 772 C C . HIS A 1 93 ? 5.138 -10.497 -14.617 1.00 94.69 93 HIS A C 1
ATOM 774 O O . HIS A 1 93 ? 4.835 -10.032 -15.718 1.00 94.69 93 HIS A O 1
ATOM 780 N N . PRO A 1 94 ? 5.253 -11.831 -14.418 1.00 93.88 94 PRO A N 1
ATOM 781 C CA . PRO A 1 94 ? 5.147 -12.819 -15.500 1.00 93.88 94 PRO A CA 1
ATOM 782 C C . PRO A 1 94 ? 3.861 -12.719 -16.321 1.00 93.88 94 PRO A C 1
ATOM 784 O O . PRO A 1 94 ? 3.842 -13.036 -17.503 1.00 93.88 94 PRO A O 1
ATOM 787 N N . PHE A 1 95 ? 2.788 -12.235 -15.693 1.00 91.69 95 PHE A N 1
ATOM 788 C CA . PHE A 1 95 ? 1.520 -11.949 -16.364 1.00 91.69 95 PHE A CA 1
ATOM 789 C C . PHE A 1 95 ? 1.665 -10.960 -17.535 1.00 91.69 95 PHE A C 1
ATOM 791 O O . PHE A 1 95 ? 1.006 -11.138 -18.551 1.00 91.69 95 PHE A O 1
ATOM 798 N N . PHE A 1 96 ? 2.525 -9.944 -17.410 1.00 91.62 96 PHE A N 1
ATOM 799 C CA . PHE A 1 96 ? 2.736 -8.930 -18.450 1.00 91.62 96 PHE A CA 1
ATOM 800 C C . PHE A 1 96 ? 3.855 -9.305 -19.419 1.00 91.62 96 PHE A C 1
ATOM 802 O O . PHE A 1 96 ? 3.801 -8.961 -20.594 1.00 91.62 96 PHE A O 1
ATOM 809 N N . THR A 1 97 ? 4.886 -9.989 -18.925 1.00 93.31 97 THR A N 1
ATOM 810 C CA . THR A 1 97 ? 6.087 -10.300 -19.710 1.00 93.31 97 THR A CA 1
ATOM 811 C C . THR A 1 97 ? 5.965 -11.606 -20.491 1.00 93.31 97 THR A C 1
ATOM 813 O O . THR A 1 97 ? 6.707 -11.809 -21.446 1.00 93.31 97 THR A O 1
ATOM 816 N N . GLY A 1 98 ? 5.092 -12.523 -20.059 1.00 92.62 98 GLY A N 1
ATOM 817 C CA . GLY A 1 98 ? 5.059 -13.908 -20.534 1.00 92.62 98 GLY A CA 1
ATOM 818 C C . GLY A 1 98 ? 6.260 -14.754 -20.082 1.00 92.62 98 GLY A C 1
ATOM 819 O O . GLY A 1 98 ? 6.296 -15.952 -20.357 1.00 92.62 98 GLY A O 1
ATOM 820 N N . ASP A 1 99 ? 7.232 -14.167 -19.373 1.00 93.19 99 ASP A N 1
ATOM 821 C CA . ASP A 1 99 ? 8.425 -14.852 -18.877 1.00 93.19 99 ASP A CA 1
ATOM 822 C C . ASP A 1 99 ? 8.279 -15.153 -17.374 1.00 93.19 99 ASP A C 1
ATOM 824 O O . ASP A 1 99 ? 8.294 -14.228 -16.558 1.00 93.19 99 ASP A O 1
ATOM 828 N N . PRO A 1 100 ? 8.213 -16.432 -16.954 1.00 91.25 100 PRO A N 1
ATOM 829 C CA . PRO A 1 100 ? 8.137 -16.798 -15.538 1.00 91.25 100 PRO A CA 1
ATOM 830 C C . PRO A 1 100 ? 9.365 -16.362 -14.723 1.00 91.25 100 PRO A C 1
ATOM 832 O O . PRO A 1 100 ? 9.323 -16.372 -13.494 1.00 91.25 100 PRO A O 1
ATOM 835 N N . LYS A 1 101 ? 10.468 -15.984 -15.380 1.00 92.31 101 LYS A N 1
ATOM 836 C CA . LYS A 1 101 ? 11.718 -15.558 -14.744 1.00 92.31 101 LYS A CA 1
ATOM 837 C C . LYS A 1 101 ? 11.896 -14.043 -14.723 1.00 92.31 101 LYS A C 1
ATOM 839 O O . LYS A 1 101 ? 12.890 -13.590 -14.155 1.00 92.31 101 LYS A O 1
ATOM 844 N N . SER A 1 102 ? 10.971 -13.253 -15.274 1.00 94.56 102 SER A N 1
ATOM 845 C CA . SER A 1 102 ? 11.150 -11.799 -15.387 1.00 94.56 102 SER A CA 1
ATOM 846 C C . SER A 1 102 ? 11.317 -11.115 -14.030 1.00 94.56 102 SER A C 1
ATOM 848 O O . SER A 1 102 ? 12.116 -10.199 -13.894 1.00 94.56 102 SER A O 1
ATOM 850 N N . GLN A 1 103 ? 10.678 -11.601 -12.966 1.00 95.12 103 GLN A N 1
ATOM 851 C CA . GLN A 1 103 ? 10.860 -11.027 -11.625 1.00 95.12 103 GLN A CA 1
ATOM 852 C C . GLN A 1 103 ? 12.297 -11.142 -11.087 1.00 95.12 103 GLN A C 1
ATOM 854 O O . GLN A 1 103 ? 12.665 -10.367 -10.204 1.00 95.12 103 GLN A O 1
ATOM 859 N N . ASN A 1 104 ? 13.138 -12.024 -11.643 1.00 95.69 104 ASN A N 1
ATOM 860 C CA . ASN A 1 104 ? 14.551 -12.165 -11.267 1.00 95.69 104 ASN A CA 1
ATOM 861 C C . ASN A 1 104 ? 15.430 -10.978 -11.695 1.00 95.69 104 ASN A C 1
ATOM 863 O O . ASN A 1 104 ? 16.603 -10.937 -11.339 1.00 95.69 104 ASN A O 1
ATOM 867 N N . PHE A 1 105 ? 14.885 -10.004 -12.432 1.00 95.62 105 PHE A N 1
ATOM 868 C CA . PHE A 1 105 ? 15.563 -8.725 -12.660 1.00 95.62 105 PHE A CA 1
ATOM 869 C C . PHE A 1 105 ? 15.472 -7.774 -11.456 1.00 95.62 105 PHE A C 1
ATOM 871 O O . PHE A 1 105 ? 16.297 -6.864 -11.332 1.00 95.62 105 PHE A O 1
ATOM 878 N N . SER A 1 106 ? 14.513 -7.988 -10.549 1.00 94.00 106 SER A N 1
ATOM 879 C CA . SER A 1 106 ? 14.456 -7.287 -9.260 1.00 94.00 106 SER A CA 1
ATOM 880 C C . SER A 1 106 ? 15.476 -7.857 -8.266 1.00 94.00 106 SER A C 1
ATOM 882 O O . SER A 1 106 ? 15.928 -8.988 -8.419 1.00 94.00 106 SER A O 1
ATOM 884 N N . PHE A 1 107 ? 15.834 -7.090 -7.232 1.00 93.19 107 PHE A N 1
ATOM 885 C CA . PHE A 1 107 ? 16.759 -7.551 -6.188 1.00 93.19 107 PHE A CA 1
ATOM 886 C C . PHE A 1 107 ? 16.241 -8.775 -5.418 1.00 93.19 107 PHE A C 1
ATOM 888 O O . PHE A 1 107 ? 16.984 -9.728 -5.212 1.00 93.19 107 PHE A O 1
ATOM 895 N N . TYR A 1 108 ? 14.964 -8.768 -5.025 1.00 91.00 108 TYR A N 1
ATOM 896 C CA . TYR A 1 108 ? 14.348 -9.876 -4.289 1.00 91.00 108 TYR A CA 1
ATOM 897 C C . TYR A 1 108 ? 14.111 -11.119 -5.161 1.00 91.00 108 TYR A C 1
ATOM 899 O O . TYR A 1 108 ? 14.109 -12.243 -4.660 1.00 91.00 108 TYR A O 1
ATOM 907 N N . GLY A 1 109 ? 13.946 -10.937 -6.472 1.00 93.56 109 GLY A N 1
ATOM 908 C CA . GLY A 1 109 ? 13.682 -12.033 -7.396 1.00 93.56 109 GLY A CA 1
ATOM 909 C C . GLY A 1 109 ? 12.304 -12.675 -7.207 1.00 93.56 109 GLY A C 1
ATOM 910 O O . GLY A 1 109 ? 11.530 -12.310 -6.322 1.00 93.56 109 GLY A O 1
ATOM 911 N N . ALA A 1 110 ? 11.980 -13.655 -8.055 1.00 92.31 110 ALA A N 1
ATOM 912 C CA . ALA A 1 110 ? 10.665 -14.300 -8.038 1.00 92.31 110 ALA A CA 1
ATOM 913 C C . ALA A 1 110 ? 10.368 -15.004 -6.701 1.00 92.31 110 ALA A C 1
ATOM 915 O O . ALA A 1 110 ? 9.261 -14.888 -6.186 1.00 92.31 110 ALA A O 1
ATOM 916 N N . GLY A 1 111 ? 11.364 -15.685 -6.120 1.00 91.25 111 GLY A N 1
ATOM 917 C CA . GLY A 1 111 ? 11.189 -16.470 -4.894 1.00 91.25 111 GLY A CA 1
ATOM 918 C C . GLY A 1 111 ? 10.723 -15.628 -3.707 1.00 91.25 111 GLY A C 1
ATOM 919 O O . GLY A 1 111 ? 9.661 -15.890 -3.150 1.00 91.25 111 GLY A O 1
ATOM 920 N N . ILE A 1 112 ? 11.475 -14.579 -3.356 1.00 91.56 112 ILE A N 1
ATOM 921 C CA . ILE A 1 112 ? 11.127 -13.716 -2.218 1.00 91.56 112 ILE A CA 1
ATOM 922 C C . ILE A 1 112 ? 9.851 -12.923 -2.522 1.00 91.56 112 ILE A C 1
ATOM 924 O O . ILE A 1 112 ? 8.967 -12.854 -1.674 1.00 91.56 112 ILE A O 1
ATOM 928 N N . CYS A 1 113 ? 9.702 -12.367 -3.732 1.00 90.38 113 CYS A N 1
ATOM 929 C CA . CYS A 1 113 ? 8.513 -11.581 -4.073 1.00 90.38 113 CYS A CA 1
ATOM 930 C C . CYS A 1 113 ? 7.203 -12.381 -4.000 1.00 90.38 113 CYS A C 1
ATOM 932 O O . CYS A 1 113 ? 6.169 -11.796 -3.692 1.00 90.38 113 CYS A O 1
ATOM 934 N N . GLN A 1 114 ? 7.225 -13.679 -4.313 1.00 87.62 114 GLN A N 1
ATOM 935 C CA . GLN A 1 114 ? 6.029 -14.526 -4.293 1.00 87.62 114 GLN A CA 1
ATOM 936 C C . GLN A 1 114 ? 5.753 -15.142 -2.918 1.00 87.62 114 GLN A C 1
ATOM 938 O O . GLN A 1 114 ? 4.590 -15.374 -2.595 1.00 87.62 114 GLN A O 1
ATOM 943 N N . ALA A 1 115 ? 6.795 -15.401 -2.124 1.00 89.25 115 ALA A N 1
ATOM 944 C CA . ALA A 1 115 ? 6.670 -16.023 -0.806 1.00 89.25 115 ALA A CA 1
ATOM 945 C C . ALA A 1 115 ? 6.448 -15.020 0.336 1.00 89.25 115 ALA A C 1
ATOM 947 O O . ALA A 1 115 ? 6.064 -15.426 1.429 1.00 89.25 115 ALA A O 1
ATOM 948 N N . TYR A 1 116 ? 6.727 -13.732 0.119 1.00 90.38 116 TYR A N 1
ATOM 949 C CA . TYR A 1 116 ? 6.612 -12.733 1.174 1.00 90.38 116 TYR A CA 1
ATOM 950 C C . TYR A 1 116 ? 5.156 -12.338 1.440 1.00 90.38 116 TYR A C 1
ATOM 952 O O . TYR A 1 116 ? 4.506 -11.684 0.614 1.00 90.38 116 TYR A O 1
ATOM 960 N N . ASP A 1 117 ? 4.703 -12.639 2.654 1.00 91.56 117 ASP A N 1
ATOM 961 C CA . ASP A 1 117 ? 3.457 -12.145 3.218 1.00 91.56 117 ASP A CA 1
ATOM 962 C C . ASP A 1 117 ? 3.777 -11.094 4.284 1.00 91.56 117 ASP A C 1
ATOM 964 O O . ASP A 1 117 ? 4.585 -11.311 5.182 1.00 91.56 117 ASP A O 1
ATOM 968 N N . CYS A 1 118 ? 3.190 -9.900 4.160 1.00 91.94 118 CYS A N 1
ATOM 969 C CA . CYS A 1 118 ? 3.344 -8.888 5.200 1.00 91.94 118 CYS A CA 1
ATOM 970 C C . CYS A 1 118 ? 2.488 -9.251 6.419 1.00 91.94 118 CYS A C 1
ATOM 972 O O . CYS A 1 118 ? 1.481 -9.945 6.292 1.00 91.94 118 CYS A O 1
ATOM 974 N N . LYS A 1 119 ? 2.803 -8.674 7.582 1.00 92.69 119 LYS A N 1
ATOM 975 C CA . LYS A 1 119 ? 2.083 -8.936 8.841 1.00 92.69 119 LYS A CA 1
ATOM 976 C C . LYS A 1 119 ? 0.564 -8.778 8.740 1.00 92.69 119 LYS A C 1
ATOM 978 O O . LYS A 1 119 ? -0.169 -9.544 9.345 1.00 92.69 119 LYS A O 1
ATOM 983 N N . ASN A 1 120 ? 0.075 -7.810 7.963 1.00 93.62 120 ASN A N 1
ATOM 984 C CA . ASN A 1 120 ? -1.367 -7.645 7.745 1.00 93.62 120 ASN A CA 1
ATOM 985 C C . ASN A 1 120 ? -1.971 -8.707 6.819 1.00 93.62 120 ASN A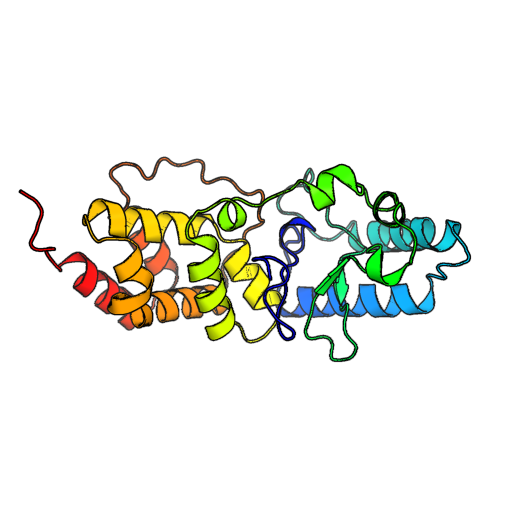 C 1
ATOM 987 O O . ASN A 1 120 ? -3.157 -8.994 6.933 1.00 93.62 120 ASN A O 1
ATOM 991 N N . LYS A 1 121 ? -1.188 -9.280 5.899 1.00 93.75 121 LYS A N 1
ATOM 992 C CA . LYS A 1 121 ? -1.626 -10.377 5.027 1.00 93.75 121 LYS A CA 1
ATOM 993 C C . LYS A 1 121 ? -1.677 -11.710 5.778 1.00 93.75 121 LYS A C 1
ATOM 995 O O . LYS A 1 121 ? -2.544 -12.516 5.469 1.00 93.75 121 LYS A O 1
ATOM 1000 N N . GLU A 1 122 ? -0.789 -11.913 6.750 1.00 93.94 122 GLU A N 1
ATOM 1001 C CA . GLU A 1 122 ? -0.722 -13.128 7.580 1.00 93.94 122 GLU A CA 1
ATOM 1002 C C . GLU A 1 122 ? -1.851 -13.229 8.622 1.00 93.94 122 GLU A C 1
ATOM 1004 O O . GLU A 1 122 ? -2.055 -14.293 9.199 1.00 93.94 122 GLU A O 1
ATOM 1009 N N . LYS A 1 123 ? -2.589 -12.141 8.881 1.00 92.81 123 LYS A N 1
ATOM 1010 C CA . LYS A 1 123 ? -3.698 -12.127 9.845 1.00 92.81 123 LYS A CA 1
ATOM 1011 C C . LYS A 1 123 ? -4.906 -12.917 9.340 1.00 92.81 123 LYS A C 1
ATOM 1013 O O . LYS A 1 123 ? -5.321 -12.762 8.192 1.00 92.81 123 LYS A O 1
ATOM 1018 N N . ASP A 1 124 ? -5.579 -13.617 10.250 1.00 93.50 124 ASP A N 1
ATOM 1019 C CA . ASP A 1 124 ? -6.870 -14.262 9.968 1.00 93.50 124 ASP A CA 1
ATOM 1020 C C . ASP A 1 124 ? -7.945 -13.248 9.533 1.00 93.50 124 ASP A C 1
ATOM 1022 O O . ASP A 1 124 ? -8.788 -13.542 8.687 1.00 93.50 124 ASP A O 1
ATOM 1026 N N . SER A 1 125 ? -7.868 -12.020 10.056 1.00 94.88 125 SER A N 1
ATOM 1027 C CA . SER A 1 125 ? -8.754 -10.885 9.760 1.00 94.88 125 SER A CA 1
ATOM 1028 C C . SER A 1 125 ? -8.393 -10.107 8.487 1.00 94.88 125 SER A C 1
ATOM 1030 O O . SER A 1 125 ? -8.990 -9.064 8.193 1.00 94.88 125 SER A O 1
ATOM 1032 N N . ALA A 1 126 ? -7.398 -10.563 7.715 1.00 95.75 126 ALA A N 1
ATOM 1033 C CA . ALA A 1 126 ? -6.884 -9.827 6.558 1.00 95.75 126 ALA A CA 1
ATOM 1034 C C . ALA A 1 126 ? -7.977 -9.514 5.523 1.00 95.75 126 ALA A C 1
ATOM 1036 O O . ALA A 1 126 ? -7.945 -8.468 4.867 1.00 95.75 126 ALA A O 1
ATOM 1037 N N . ASN A 1 127 ? -8.962 -10.402 5.358 1.00 96.00 127 ASN A N 1
ATOM 1038 C CA . ASN A 1 127 ? -10.047 -10.203 4.399 1.00 96.00 127 ASN A CA 1
ATOM 1039 C C . ASN A 1 127 ? -11.051 -9.138 4.846 1.00 96.00 127 ASN A C 1
ATOM 1041 O O . ASN A 1 127 ? -11.602 -8.426 4.006 1.00 96.00 127 ASN A O 1
ATOM 1045 N N . GLU A 1 128 ? -11.299 -9.026 6.141 1.00 96.75 128 GLU A N 1
ATOM 1046 C CA . GLU A 1 128 ? -12.190 -8.050 6.749 1.00 96.75 128 GLU A CA 1
ATOM 1047 C C . GLU A 1 128 ? -11.563 -6.655 6.703 1.00 96.75 128 GLU A C 1
ATOM 1049 O O . GLU A 1 128 ? -12.220 -5.696 6.287 1.00 96.75 128 GLU A O 1
ATOM 1054 N N . TRP A 1 129 ? -10.267 -6.562 7.014 1.00 97.50 129 TRP A N 1
ATOM 1055 C CA . TRP A 1 129 ? -9.486 -5.336 6.862 1.00 97.50 129 TRP A CA 1
ATOM 1056 C C . TRP A 1 129 ? -9.405 -4.874 5.415 1.00 97.50 129 TRP A C 1
ATOM 1058 O O . TRP A 1 129 ? -9.675 -3.709 5.134 1.00 97.50 129 TRP A O 1
ATOM 1068 N N . LYS A 1 130 ? -9.144 -5.794 4.479 1.00 97.44 130 LYS A N 1
ATOM 1069 C CA . LYS A 1 130 ? -9.179 -5.507 3.039 1.00 97.44 130 LYS A CA 1
ATOM 1070 C C . LYS A 1 130 ? -10.476 -4.799 2.639 1.00 97.44 130 LYS A C 1
ATOM 1072 O O . LYS A 1 130 ? -10.409 -3.744 2.019 1.00 97.44 130 LYS A O 1
ATOM 1077 N N . LYS A 1 131 ? -11.639 -5.329 3.044 1.00 96.75 131 LYS A N 1
ATOM 1078 C CA . LYS A 1 131 ? -12.951 -4.722 2.737 1.00 96.75 131 LYS A CA 1
ATOM 1079 C C . LYS A 1 131 ? -13.067 -3.298 3.283 1.00 96.75 131 LYS A C 1
ATOM 1081 O O . LYS A 1 131 ? -13.619 -2.429 2.621 1.00 96.75 131 LYS A O 1
ATOM 1086 N N . LEU A 1 132 ? -12.565 -3.047 4.494 1.00 97.44 132 LEU A N 1
ATOM 1087 C CA . LEU A 1 132 ? -12.546 -1.700 5.067 1.00 97.44 132 LEU A CA 1
ATOM 1088 C C . LEU A 1 132 ? -11.616 -0.757 4.300 1.00 97.44 132 LEU A C 1
ATOM 1090 O O . LEU A 1 132 ? -11.994 0.380 4.036 1.00 97.44 132 LEU A O 1
ATOM 1094 N N . PHE A 1 133 ? -10.433 -1.223 3.903 1.00 97.75 133 PHE A N 1
ATOM 1095 C CA . PHE A 1 133 ? -9.487 -0.417 3.133 1.00 97.75 133 PHE A CA 1
ATOM 1096 C C . PHE A 1 133 ? -10.062 -0.032 1.767 1.00 97.75 133 PHE A C 1
ATOM 1098 O O . PHE A 1 133 ? -9.939 1.121 1.364 1.00 97.75 133 PHE A O 1
ATOM 1105 N N . GLU A 1 134 ? -10.741 -0.963 1.089 1.00 96.88 134 GLU A N 1
ATOM 1106 C CA . GLU A 1 134 ? -11.436 -0.712 -0.182 1.00 96.88 134 GLU A CA 1
ATOM 1107 C C . GLU A 1 134 ? -12.558 0.331 -0.063 1.00 96.88 134 GLU A C 1
ATOM 1109 O O . GLU A 1 134 ? -12.860 1.018 -1.034 1.00 96.88 134 GLU A O 1
ATOM 1114 N N . GLU A 1 135 ? -13.190 0.449 1.105 1.00 96.50 135 GLU A N 1
ATOM 1115 C CA . GLU A 1 135 ? -14.256 1.427 1.337 1.00 96.50 135 GLU A CA 1
ATOM 1116 C C . GLU A 1 135 ? -13.752 2.832 1.669 1.00 96.50 135 GLU A C 1
ATOM 1118 O O . GLU A 1 135 ? -14.518 3.789 1.545 1.00 96.50 135 GLU A O 1
ATOM 1123 N N . VAL A 1 136 ? -12.525 2.948 2.174 1.00 96.81 136 VAL A N 1
ATOM 1124 C CA . VAL A 1 136 ? -11.979 4.211 2.682 1.00 96.81 136 VAL A CA 1
ATOM 1125 C C . VAL A 1 136 ? -11.005 4.835 1.683 1.00 96.81 136 VAL A C 1
ATOM 1127 O O . VAL A 1 136 ? -11.080 6.039 1.429 1.00 96.81 136 VAL A O 1
ATOM 1130 N N . ALA A 1 137 ? -10.114 4.033 1.100 1.00 96.88 137 ALA A N 1
ATOM 1131 C CA . ALA A 1 137 ? -9.091 4.521 0.186 1.00 96.88 137 ALA A CA 1
ATOM 1132 C C . ALA A 1 137 ? -9.694 5.051 -1.123 1.00 96.88 137 ALA A C 1
ATOM 1134 O O . ALA A 1 137 ? -10.594 4.449 -1.705 1.00 96.88 137 ALA A O 1
ATOM 1135 N N . GLN A 1 138 ? -9.138 6.153 -1.625 1.00 95.62 138 GLN A N 1
ATOM 1136 C CA . GLN A 1 138 ? -9.514 6.748 -2.909 1.00 95.62 138 GLN A CA 1
ATOM 1137 C C . GLN A 1 138 ? -8.549 6.375 -4.037 1.00 95.62 138 GLN A C 1
ATOM 1139 O O . GLN A 1 138 ? -8.869 6.524 -5.213 1.00 95.62 138 GLN A O 1
ATOM 1144 N N . ASN A 1 139 ? -7.349 5.893 -3.707 1.00 95.38 139 ASN A N 1
ATOM 1145 C CA . ASN A 1 139 ? -6.344 5.466 -4.679 1.00 95.38 139 ASN A CA 1
ATOM 1146 C C . ASN A 1 139 ? -5.403 4.401 -4.093 1.00 95.38 139 ASN A C 1
ATOM 1148 O O . ASN A 1 139 ? -5.375 4.161 -2.886 1.00 95.38 139 ASN A O 1
ATOM 1152 N N . SER A 1 140 ? -4.591 3.773 -4.950 1.00 97.00 140 SER A N 1
ATOM 1153 C CA . SER A 1 140 ? -3.661 2.717 -4.525 1.00 97.00 140 SER A CA 1
ATOM 1154 C C . SER A 1 140 ? -2.577 3.176 -3.539 1.00 97.00 140 SER A C 1
ATOM 1156 O O . SER A 1 140 ? -2.073 2.347 -2.785 1.00 97.00 140 SER A O 1
ATOM 1158 N N . VAL A 1 141 ? -2.211 4.464 -3.487 1.00 95.88 141 VAL A N 1
ATOM 1159 C CA . VAL A 1 141 ? -1.228 4.951 -2.498 1.00 95.88 141 VAL A CA 1
ATOM 1160 C C . VAL A 1 141 ? -1.857 4.968 -1.103 1.00 95.88 141 VAL A C 1
ATOM 1162 O O . VAL A 1 141 ? -1.280 4.418 -0.171 1.00 95.88 141 VAL A O 1
ATOM 1165 N N . GLU A 1 142 ? -3.077 5.487 -0.966 1.00 95.88 142 GLU A N 1
ATOM 1166 C CA . GLU A 1 142 ? -3.842 5.425 0.292 1.00 95.88 142 GLU A CA 1
ATOM 1167 C C . GLU A 1 142 ? -4.142 3.988 0.714 1.00 95.88 142 GLU A C 1
ATOM 1169 O O . GLU A 1 142 ? -3.931 3.622 1.868 1.00 95.88 142 GLU A O 1
ATOM 1174 N N . TYR A 1 143 ? -4.555 3.139 -0.230 1.00 97.31 143 TYR A N 1
ATOM 1175 C CA . TYR A 1 143 ? -4.761 1.721 0.052 1.00 97.31 143 TYR A CA 1
ATOM 1176 C C . TYR A 1 143 ? -3.464 1.064 0.548 1.00 97.31 143 TYR A C 1
ATOM 1178 O O . TYR A 1 143 ? -3.476 0.304 1.516 1.00 97.31 143 TYR A O 1
ATOM 1186 N N . THR A 1 144 ? -2.323 1.388 -0.075 1.00 96.50 144 THR A N 1
ATOM 1187 C CA . THR A 1 144 ? -1.011 0.912 0.379 1.00 96.50 144 THR A CA 1
ATOM 1188 C C . THR A 1 144 ? -0.721 1.378 1.801 1.00 96.50 144 THR A C 1
ATOM 1190 O O . THR A 1 144 ? -0.214 0.574 2.577 1.00 96.50 144 THR A O 1
ATOM 1193 N N . ARG A 1 145 ? -1.058 2.631 2.149 1.00 94.94 145 ARG A N 1
ATOM 1194 C CA . ARG A 1 145 ? -0.844 3.218 3.487 1.00 94.94 145 ARG A CA 1
ATOM 1195 C C . ARG A 1 145 ? -1.571 2.430 4.564 1.00 94.94 145 ARG A C 1
ATOM 1197 O O . ARG A 1 145 ? -0.963 2.060 5.563 1.00 94.94 145 ARG A O 1
ATOM 1204 N N . LEU A 1 146 ? -2.839 2.113 4.329 1.00 95.81 146 LEU A N 1
ATOM 1205 C CA . LEU A 1 146 ? -3.618 1.305 5.263 1.00 95.81 146 LEU A CA 1
ATOM 1206 C C . LEU A 1 146 ? -3.097 -0.137 5.331 1.00 95.81 146 LEU A C 1
ATOM 1208 O O . LEU A 1 146 ? -2.884 -0.681 6.412 1.00 95.81 146 LEU A O 1
ATOM 1212 N N . ALA A 1 147 ? -2.823 -0.747 4.175 1.00 95.69 147 ALA A N 1
ATOM 1213 C CA . ALA A 1 147 ? -2.370 -2.132 4.105 1.00 95.69 147 ALA A CA 1
ATOM 1214 C C . ALA A 1 147 ? -0.983 -2.356 4.737 1.00 95.69 147 ALA A C 1
ATOM 1216 O O . ALA A 1 147 ? -0.731 -3.446 5.255 1.00 95.69 147 ALA A O 1
ATOM 1217 N N . SER A 1 148 ? -0.085 -1.363 4.719 1.00 93.56 148 SER A N 1
ATOM 1218 C CA . SER A 1 148 ? 1.250 -1.462 5.327 1.00 93.56 148 SER A CA 1
ATOM 1219 C C . SER A 1 148 ? 1.265 -1.196 6.834 1.00 93.56 148 SER A C 1
ATOM 1221 O O . SER A 1 148 ? 2.155 -1.700 7.526 1.00 93.56 148 SER A O 1
ATOM 1223 N N . ASN A 1 149 ? 0.284 -0.448 7.350 1.00 93.19 149 ASN A N 1
ATOM 1224 C CA . ASN A 1 149 ? 0.212 -0.018 8.745 1.00 93.19 149 ASN A CA 1
ATOM 1225 C C . ASN A 1 149 ? -0.297 -1.134 9.674 1.00 93.19 149 ASN A C 1
ATOM 1227 O O . ASN A 1 149 ? -1.370 -1.065 10.263 1.00 93.19 149 ASN A O 1
ATOM 1231 N N . HIS A 1 150 ? 0.481 -2.202 9.806 1.00 92.25 150 HIS A N 1
ATOM 1232 C CA . HIS A 1 150 ? 0.153 -3.313 10.698 1.00 92.25 150 HIS A CA 1
ATOM 1233 C C . HIS A 1 150 ? 0.209 -2.938 12.184 1.00 92.25 150 HIS A C 1
ATOM 1235 O O . HIS A 1 150 ? -0.401 -3.634 12.988 1.00 92.25 150 HIS A O 1
ATOM 1241 N N . ILE A 1 151 ? 0.903 -1.852 12.545 1.00 91.25 151 ILE A N 1
ATOM 1242 C CA . ILE A 1 151 ? 0.982 -1.347 13.922 1.00 91.25 151 ILE A CA 1
ATOM 1243 C C . ILE A 1 151 ? -0.390 -0.836 14.363 1.00 91.25 151 ILE A C 1
ATOM 1245 O O . ILE A 1 151 ? -0.931 -1.327 15.349 1.00 91.25 151 ILE A O 1
ATOM 1249 N N . LEU A 1 152 ? -1.004 0.071 13.593 1.00 92.44 152 LEU A N 1
ATOM 1250 C CA . LEU A 1 152 ? -2.353 0.567 13.873 1.00 92.44 152 LEU A CA 1
ATOM 1251 C C . LEU A 1 152 ? -3.362 -0.580 13.914 1.00 92.44 152 LEU A C 1
ATOM 1253 O O . LEU A 1 152 ? -4.142 -0.685 14.855 1.00 92.44 152 LEU A O 1
ATOM 1257 N N . ILE A 1 153 ? -3.317 -1.470 12.919 1.00 94.31 153 ILE A N 1
ATOM 1258 C CA . ILE A 1 153 ? -4.224 -2.618 12.868 1.00 94.31 153 ILE A CA 1
ATOM 1259 C C . ILE A 1 153 ? -4.066 -3.508 14.105 1.00 94.31 153 ILE A C 1
ATOM 1261 O O . ILE A 1 153 ? -5.062 -3.894 14.712 1.00 94.31 153 ILE A O 1
ATOM 1265 N N . ASN A 1 154 ? -2.829 -3.794 14.517 1.00 92.50 154 ASN A N 1
ATOM 1266 C CA . ASN A 1 154 ? -2.556 -4.582 15.712 1.00 92.50 154 ASN A CA 1
ATOM 1267 C C . ASN A 1 154 ? -3.050 -3.888 16.989 1.00 92.50 154 ASN A C 1
ATOM 1269 O O . ASN A 1 154 ? -3.683 -4.541 17.810 1.00 92.50 154 ASN A O 1
ATOM 1273 N N . ARG A 1 155 ? -2.824 -2.576 17.135 1.00 92.62 155 ARG A N 1
ATOM 1274 C CA . ARG A 1 155 ? -3.315 -1.790 18.280 1.00 92.62 155 ARG A CA 1
ATOM 1275 C C . ARG A 1 155 ? -4.837 -1.807 18.372 1.00 92.62 155 ARG A C 1
ATOM 1277 O O . ARG A 1 155 ? -5.369 -2.022 19.454 1.00 92.62 155 ARG A O 1
ATOM 1284 N N . ILE A 1 156 ? -5.536 -1.649 17.246 1.00 94.81 156 ILE A N 1
ATOM 1285 C CA . ILE A 1 156 ? -7.000 -1.737 17.213 1.00 94.81 156 ILE A CA 1
ATOM 1286 C C . ILE A 1 156 ? -7.453 -3.132 17.653 1.00 94.81 156 ILE A C 1
ATOM 1288 O O . ILE A 1 156 ? -8.261 -3.242 18.569 1.00 94.81 156 ILE A O 1
ATOM 1292 N N . GLU A 1 157 ? -6.946 -4.199 17.033 1.00 94.50 157 GLU A N 1
ATOM 1293 C CA . GLU A 1 157 ? -7.365 -5.562 17.386 1.00 94.50 157 GLU A CA 1
ATOM 1294 C C . GLU A 1 157 ? -7.102 -5.878 18.862 1.00 94.50 157 GLU A C 1
ATOM 1296 O O . GLU A 1 157 ? -7.978 -6.419 19.533 1.00 94.50 157 GLU A O 1
ATOM 1301 N N . LYS A 1 158 ? -5.937 -5.475 19.381 1.00 92.62 158 LYS A N 1
ATOM 1302 C CA . LYS A 1 158 ? -5.543 -5.698 20.775 1.00 92.62 158 LYS A CA 1
ATOM 1303 C C . LYS A 1 158 ? -6.373 -4.893 21.770 1.00 92.62 158 LYS A C 1
ATOM 1305 O O . LYS A 1 158 ? -6.720 -5.425 22.819 1.00 92.62 158 LYS A O 1
ATOM 1310 N N . PHE A 1 159 ? -6.763 -3.667 21.428 1.00 92.62 159 PHE A N 1
ATOM 1311 C CA . PHE A 1 159 ? -7.707 -2.888 22.228 1.00 92.62 159 PHE A CA 1
ATOM 1312 C C . PHE A 1 159 ? -9.073 -3.583 22.337 1.00 92.62 159 PHE A C 1
ATOM 1314 O O . PHE A 1 159 ? -9.601 -3.747 23.431 1.00 92.62 159 PHE A O 1
ATOM 1321 N N . PHE A 1 160 ? -9.647 -4.054 21.227 1.00 92.56 160 PHE A N 1
ATOM 1322 C CA . PHE A 1 160 ? -10.934 -4.762 21.289 1.00 92.56 160 PHE A CA 1
ATOM 1323 C C . PHE A 1 160 ? -10.821 -6.111 22.016 1.00 92.56 160 PHE A C 1
ATOM 1325 O O . PHE A 1 160 ? -11.722 -6.477 22.774 1.00 92.56 160 PHE A O 1
ATOM 1332 N N . GLU A 1 161 ? -9.704 -6.822 21.843 1.00 90.94 161 GLU A N 1
ATOM 1333 C CA . GLU A 1 161 ? -9.408 -8.058 22.573 1.00 90.94 161 GLU A CA 1
ATOM 1334 C C . GLU A 1 161 ? -9.320 -7.818 24.089 1.00 90.94 161 GLU A C 1
ATOM 1336 O O . GLU A 1 161 ? -9.916 -8.577 24.854 1.00 90.94 161 GLU A O 1
ATOM 1341 N N . SER A 1 162 ? -8.662 -6.741 24.540 1.00 90.25 162 SER A N 1
ATOM 1342 C CA . SER A 1 162 ? -8.546 -6.414 25.971 1.00 90.25 162 SER A CA 1
ATOM 1343 C C . SER A 1 162 ? -9.894 -6.057 26.608 1.00 90.25 162 SER A C 1
ATOM 1345 O O . SER A 1 162 ? -10.132 -6.366 27.778 1.00 90.25 162 SER A O 1
ATOM 1347 N N . LYS A 1 163 ? -10.829 -5.505 25.823 1.00 88.81 163 LYS A N 1
ATOM 1348 C CA . LYS A 1 163 ? -12.229 -5.279 26.225 1.00 88.81 163 LYS A CA 1
ATOM 1349 C C . LYS A 1 163 ? -13.113 -6.527 26.111 1.00 88.81 163 LYS A C 1
ATOM 1351 O O . LYS A 1 163 ? -14.309 -6.453 26.391 1.00 88.81 163 LYS A O 1
ATOM 1356 N N . GLN A 1 164 ? -12.544 -7.672 25.723 1.00 90.12 164 GLN A N 1
ATOM 1357 C CA . GLN A 1 164 ? -13.253 -8.936 25.492 1.00 90.12 164 GLN A CA 1
ATOM 1358 C C . GLN A 1 164 ? -14.366 -8.813 24.441 1.00 90.12 164 GLN A C 1
ATOM 1360 O O . GLN A 1 164 ? -15.373 -9.521 24.489 1.00 90.12 164 GLN A O 1
ATOM 1365 N N . ILE A 1 165 ? -14.188 -7.908 23.476 1.00 89.44 165 ILE A N 1
ATOM 1366 C CA . ILE A 1 165 ? -15.118 -7.710 22.371 1.00 89.44 165 ILE A CA 1
ATOM 1367 C C . ILE A 1 165 ? -14.705 -8.644 21.224 1.00 89.44 165 ILE A C 1
ATOM 1369 O O . ILE A 1 165 ? -13.586 -8.539 20.716 1.00 89.44 165 ILE A O 1
ATOM 1373 N N . PRO A 1 166 ? -15.596 -9.539 20.758 1.00 90.75 166 PRO A N 1
ATOM 1374 C CA . PRO A 1 166 ? -15.305 -10.414 19.631 1.00 90.75 166 PRO A CA 1
ATOM 1375 C C . PRO A 1 166 ? -14.909 -9.644 18.364 1.00 90.75 166 PRO A C 1
ATOM 1377 O O . PRO A 1 166 ? -15.556 -8.667 17.980 1.00 90.75 166 PRO A O 1
ATOM 1380 N N . LEU A 1 167 ? -13.890 -10.135 17.654 1.00 89.81 167 LEU A N 1
ATOM 1381 C CA . LEU A 1 167 ? -13.317 -9.459 16.486 1.00 89.81 167 LEU A CA 1
ATOM 1382 C C . LEU A 1 167 ? -14.334 -9.216 15.353 1.00 89.81 167 LEU A C 1
ATOM 1384 O O . LEU A 1 167 ? -14.258 -8.224 14.635 1.00 89.81 167 LEU A O 1
ATOM 1388 N N . ASN A 1 168 ? -15.351 -10.065 15.201 1.00 92.44 168 ASN A N 1
ATOM 1389 C CA . ASN A 1 168 ? -16.422 -9.840 14.225 1.00 92.44 168 ASN A CA 1
ATOM 1390 C C . ASN A 1 168 ? -17.263 -8.582 14.531 1.00 92.44 168 ASN A C 1
ATOM 1392 O O . ASN A 1 168 ? -17.836 -7.994 13.607 1.00 92.44 168 ASN A O 1
ATOM 1396 N N . LEU A 1 169 ? -17.337 -8.148 15.795 1.00 93.38 169 LEU A N 1
ATOM 1397 C CA . LEU A 1 169 ? -18.026 -6.914 16.184 1.00 93.38 169 LEU A CA 1
ATOM 1398 C C . LEU A 1 169 ? -17.242 -5.664 15.786 1.00 93.38 169 LEU A C 1
ATOM 1400 O O . LEU A 1 169 ? -17.862 -4.655 15.450 1.00 93.38 169 LEU A O 1
ATOM 1404 N N . LEU A 1 170 ? -15.908 -5.741 15.712 1.00 93.44 170 LEU A N 1
ATOM 1405 C CA . LEU A 1 170 ? -15.076 -4.670 15.152 1.00 93.44 170 LEU A CA 1
ATOM 1406 C C . LEU A 1 170 ? -15.537 -4.330 13.727 1.00 93.44 170 LEU A C 1
ATOM 1408 O O . LEU A 1 170 ? -15.769 -3.170 13.389 1.00 93.44 170 LEU A O 1
ATOM 1412 N N . PHE A 1 171 ? -15.741 -5.358 12.900 1.00 95.19 171 PHE A N 1
ATOM 1413 C CA . PHE A 1 171 ? -16.09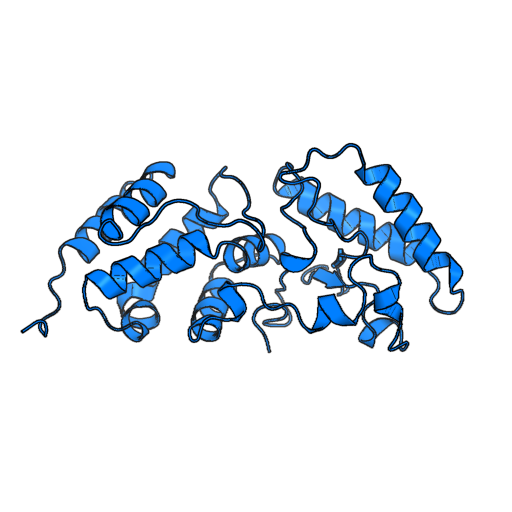2 -5.194 11.487 1.00 95.19 171 PHE A CA 1
ATOM 1414 C C . PHE A 1 171 ? -17.581 -4.944 11.216 1.00 95.19 171 PHE A C 1
ATOM 1416 O O . PHE A 1 171 ? -17.935 -4.608 10.078 1.00 95.19 171 PHE A O 1
ATOM 1423 N N . SER A 1 172 ? -18.437 -5.087 12.235 1.00 94.62 172 SER A N 1
ATOM 1424 C CA . SER A 1 172 ? -19.887 -4.876 12.155 1.00 94.62 172 SER A CA 1
ATOM 1425 C C . SER A 1 172 ? -20.337 -3.699 13.027 1.00 94.62 172 SER A C 1
ATOM 1427 O O . SER A 1 172 ? -20.525 -2.605 12.497 1.00 94.62 172 SER A O 1
ATOM 1429 N N . THR A 1 173 ? -20.461 -3.885 14.341 1.00 94.69 173 THR A N 1
ATOM 1430 C CA . THR A 1 173 ? -20.913 -2.861 15.301 1.00 94.69 173 THR A CA 1
ATOM 1431 C C . THR A 1 173 ? -20.022 -1.618 15.297 1.00 94.69 173 THR A C 1
ATOM 1433 O O . THR A 1 173 ? -20.516 -0.503 15.135 1.00 94.69 173 THR A O 1
ATOM 1436 N N . TYR A 1 174 ? -18.703 -1.794 15.396 1.00 94.69 174 TYR A N 1
ATOM 1437 C CA . TYR A 1 174 ? -17.754 -0.676 15.500 1.00 94.69 174 TYR A CA 1
ATOM 1438 C C . TYR A 1 174 ? -17.233 -0.196 14.145 1.00 94.69 174 TYR A C 1
ATOM 1440 O O . TYR A 1 174 ? -16.389 0.699 14.077 1.00 94.69 174 TYR A O 1
ATOM 1448 N N . ARG A 1 175 ? -17.785 -0.720 13.043 1.00 95.50 175 ARG A N 1
ATOM 1449 C CA . ARG A 1 175 ? -17.333 -0.448 11.674 1.00 95.50 175 ARG A CA 1
ATOM 1450 C C . ARG A 1 175 ? -17.187 1.043 11.384 1.00 95.50 175 ARG A C 1
ATOM 1452 O O . ARG A 1 175 ? -16.202 1.457 10.782 1.00 95.50 175 ARG A O 1
ATOM 1459 N N . LYS A 1 176 ? -18.170 1.852 11.796 1.00 94.75 176 LYS A N 1
ATOM 1460 C CA . LYS A 1 176 ? -18.169 3.301 11.547 1.00 94.75 176 LYS A CA 1
ATOM 1461 C C . LYS A 1 176 ? -16.999 3.988 12.252 1.00 94.75 176 LYS A C 1
ATOM 1463 O O . LYS A 1 176 ? -16.299 4.762 11.613 1.00 94.75 176 LYS A O 1
ATOM 1468 N N . PHE A 1 177 ? -16.772 3.660 13.524 1.00 94.00 177 PHE A N 1
ATOM 1469 C CA . PHE A 1 177 ? -15.648 4.184 14.298 1.00 94.00 177 PHE A CA 1
ATOM 1470 C C . PHE A 1 177 ? -14.309 3.800 13.656 1.00 94.00 177 PHE A C 1
ATOM 1472 O O . PHE A 1 177 ? -13.486 4.673 13.394 1.00 94.00 177 PHE A O 1
ATOM 1479 N N . ILE A 1 178 ? -14.134 2.525 13.293 1.00 95.88 178 ILE A N 1
ATOM 1480 C CA . ILE A 1 178 ? -12.908 2.058 12.635 1.00 95.88 178 ILE A CA 1
ATOM 1481 C C . ILE A 1 178 ? -12.663 2.794 11.316 1.00 95.88 178 ILE A C 1
ATOM 1483 O O . ILE A 1 178 ? -11.545 3.226 11.055 1.00 95.88 178 ILE A O 1
ATOM 1487 N N . LYS A 1 179 ? -13.698 3.000 10.494 1.00 96.44 179 LYS A N 1
ATOM 1488 C CA . LYS A 1 179 ? -13.558 3.779 9.255 1.00 96.44 179 LYS A CA 1
ATOM 1489 C C . LYS A 1 179 ? -13.093 5.207 9.525 1.00 96.44 179 LYS A C 1
ATOM 1491 O O . LYS A 1 179 ? -12.222 5.676 8.804 1.00 96.44 179 LYS A O 1
ATOM 1496 N N . SER A 1 180 ? -13.624 5.870 10.551 1.00 94.31 180 SER A N 1
ATOM 1497 C CA . SER A 1 180 ? -13.177 7.212 10.940 1.00 94.31 180 SER A CA 1
ATOM 1498 C C . SER A 1 180 ? -11.690 7.231 11.318 1.00 94.31 180 SER A C 1
ATOM 1500 O O . SER A 1 180 ? -10.956 8.091 10.841 1.00 94.31 180 SER A O 1
ATOM 1502 N N . VAL A 1 181 ? -11.215 6.231 12.070 1.00 94.50 181 VAL A N 1
ATOM 1503 C CA . VAL A 1 181 ? -9.784 6.080 12.399 1.00 94.50 181 VAL A CA 1
ATOM 1504 C C . VAL A 1 181 ? -8.928 5.861 11.142 1.00 94.50 181 VAL A C 1
ATOM 1506 O O . VAL A 1 181 ? -7.868 6.463 11.003 1.00 94.50 181 VAL A O 1
ATOM 1509 N N . LEU A 1 182 ? -9.383 5.047 10.183 1.00 95.44 182 LEU A N 1
ATOM 1510 C CA . LEU A 1 182 ? -8.657 4.830 8.922 1.00 95.44 182 LEU A CA 1
ATOM 1511 C C . LEU A 1 182 ? -8.629 6.086 8.029 1.00 95.44 182 LEU A C 1
ATOM 1513 O O . LEU A 1 182 ? -7.639 6.327 7.339 1.00 95.44 182 LEU A O 1
ATOM 1517 N N . VAL A 1 183 ? -9.695 6.893 8.036 1.00 94.31 183 VAL A N 1
ATOM 1518 C CA . VAL A 1 183 ? -9.735 8.189 7.334 1.00 94.31 183 VAL A CA 1
ATOM 1519 C C . VAL A 1 183 ? -8.740 9.166 7.957 1.00 94.31 183 VAL A C 1
ATOM 1521 O O . VAL A 1 183 ? -7.998 9.819 7.223 1.00 94.31 183 VAL A O 1
ATOM 1524 N N . LEU A 1 184 ? -8.681 9.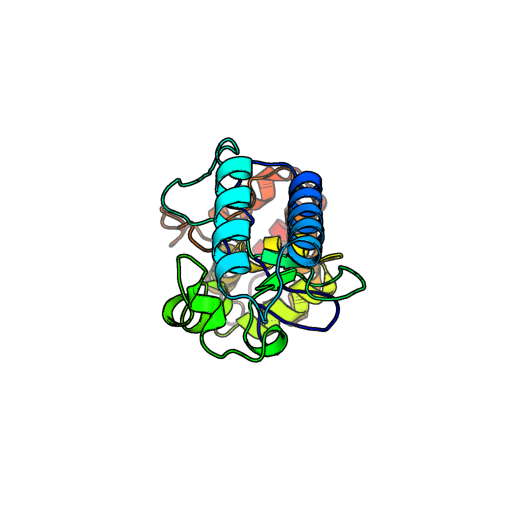241 9.291 1.00 91.56 184 LEU A N 1
ATOM 1525 C CA . LEU A 1 184 ? -7.648 10.021 9.975 1.00 91.56 184 LEU A CA 1
ATOM 1526 C C . LEU A 1 184 ? -6.252 9.565 9.589 1.00 91.56 184 LEU A C 1
ATOM 1528 O O . LEU A 1 184 ? -5.406 10.402 9.284 1.00 91.56 184 LEU A O 1
ATOM 1532 N N . GLU A 1 185 ? -6.025 8.250 9.571 1.00 91.62 185 GLU A N 1
ATOM 1533 C CA . GLU A 1 185 ? -4.743 7.698 9.161 1.00 91.62 185 GLU A CA 1
ATOM 1534 C C . GLU A 1 185 ? -4.367 8.198 7.770 1.00 91.62 185 GLU A C 1
ATOM 1536 O O . GLU A 1 185 ? -3.275 8.720 7.606 1.00 91.62 185 GLU A O 1
ATOM 15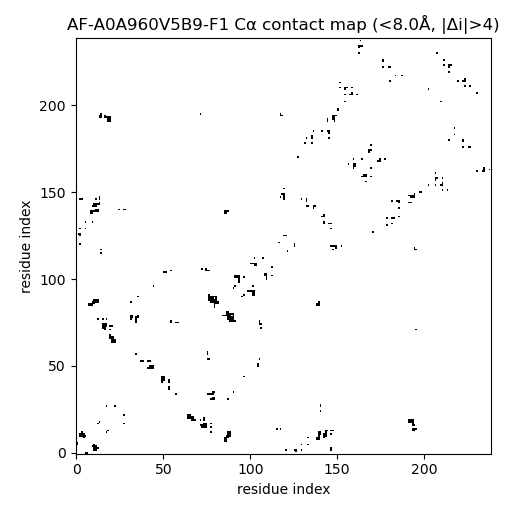41 N N . ILE A 1 186 ? -5.266 8.140 6.786 1.00 92.19 186 ILE A N 1
ATOM 1542 C CA . ILE A 1 186 ? -4.993 8.649 5.434 1.00 92.19 186 ILE A CA 1
ATOM 1543 C C . ILE A 1 186 ? -4.649 10.141 5.418 1.00 92.19 186 ILE A C 1
ATOM 1545 O O . ILE A 1 186 ? -3.716 10.531 4.711 1.00 92.19 186 ILE A O 1
ATOM 1549 N N . ASN A 1 187 ? -5.369 10.954 6.189 1.00 88.81 187 ASN A N 1
ATOM 1550 C CA . ASN A 1 187 ? -5.234 12.412 6.171 1.00 88.81 187 ASN A CA 1
ATOM 1551 C C . ASN A 1 187 ? -4.085 12.938 7.036 1.00 88.81 187 ASN A C 1
ATOM 1553 O O . ASN A 1 187 ? -3.701 14.100 6.913 1.00 88.81 187 ASN A O 1
ATOM 1557 N N . SER A 1 188 ? -3.526 12.106 7.910 1.00 83.75 188 SER A N 1
ATOM 1558 C CA . SER A 1 188 ? -2.503 12.555 8.840 1.00 83.75 188 SER A CA 1
ATOM 1559 C C . SER A 1 188 ? -1.162 12.820 8.163 1.00 83.75 188 SER A C 1
ATOM 1561 O O . SER A 1 188 ? -0.719 12.004 7.340 1.00 83.75 188 SER A O 1
ATOM 1563 N N . PRO A 1 189 ? -0.454 13.892 8.572 1.00 71.56 189 PRO A N 1
ATOM 1564 C CA . PRO A 1 189 ? 0.904 14.186 8.120 1.00 71.56 189 PRO A CA 1
ATOM 1565 C C . PRO A 1 189 ? 1.972 13.196 8.644 1.00 71.56 189 PRO A C 1
ATOM 1567 O O . PRO A 1 189 ? 3.164 13.401 8.417 1.00 71.56 189 PRO A O 1
ATOM 1570 N N . ASN A 1 190 ? 1.581 12.109 9.318 1.00 63.81 190 ASN A N 1
ATOM 1571 C CA . ASN A 1 190 ? 2.499 11.141 9.917 1.00 63.81 190 ASN A CA 1
ATOM 1572 C C . ASN A 1 190 ? 3.194 10.186 8.921 1.00 63.81 190 ASN A C 1
ATOM 1574 O O . ASN A 1 190 ? 2.762 9.950 7.794 1.00 63.81 190 ASN A O 1
ATOM 1578 N N . LYS A 1 191 ? 4.331 9.637 9.375 1.00 71.69 191 LYS A N 1
ATOM 1579 C CA . LYS A 1 191 ? 5.270 8.791 8.621 1.00 71.69 191 LYS A CA 1
ATOM 1580 C C . LYS A 1 191 ? 4.579 7.555 8.029 1.00 71.69 191 LYS A C 1
ATOM 1582 O O . LYS A 1 191 ? 4.214 6.645 8.762 1.00 71.69 191 LYS A O 1
ATOM 1587 N N . TYR A 1 192 ? 4.543 7.451 6.704 1.00 84.56 192 TYR A N 1
ATOM 1588 C CA . TYR A 1 192 ? 4.081 6.260 5.981 1.00 84.56 192 TYR A CA 1
ATOM 1589 C C . TYR A 1 192 ? 4.815 4.992 6.420 1.00 84.56 192 TYR A C 1
ATOM 1591 O O . TYR A 1 192 ? 5.986 4.836 6.089 1.00 84.56 192 TYR A O 1
ATOM 1599 N N . LEU A 1 193 ? 4.184 4.094 7.173 1.00 88.44 193 LEU A N 1
ATOM 1600 C CA . LEU A 1 193 ? 4.854 2.887 7.664 1.00 88.44 193 LEU A CA 1
ATOM 1601 C C . LEU A 1 193 ? 5.216 1.940 6.517 1.00 88.44 193 LEU A C 1
ATOM 1603 O O . LEU A 1 193 ? 4.394 1.664 5.638 1.00 88.44 193 LEU A O 1
ATOM 1607 N N . THR A 1 194 ? 6.439 1.410 6.533 1.00 89.88 194 THR A N 1
ATOM 1608 C CA . THR A 1 194 ? 6.787 0.283 5.661 1.00 89.88 194 THR A CA 1
ATOM 1609 C C . THR A 1 194 ? 6.169 -1.009 6.198 1.00 89.88 194 THR A C 1
ATOM 1611 O O . THR A 1 194 ? 5.916 -1.144 7.393 1.00 89.88 194 THR A O 1
ATOM 1614 N N . SER A 1 195 ? 5.979 -2.006 5.331 1.00 88.81 195 SER A N 1
ATOM 1615 C CA . SER A 1 195 ? 5.551 -3.346 5.765 1.00 88.81 195 SER A CA 1
ATOM 1616 C C . SER A 1 195 ? 6.602 -4.096 6.595 1.00 88.81 195 SER A C 1
ATOM 1618 O O . SER A 1 195 ? 6.301 -5.175 7.097 1.00 88.81 195 SER A O 1
ATOM 1620 N N . PHE A 1 196 ? 7.821 -3.558 6.701 1.00 89.12 196 PHE A N 1
ATOM 1621 C CA . PHE A 1 196 ? 8.962 -4.166 7.389 1.00 89.12 196 PHE A CA 1
ATOM 1622 C C . PHE A 1 196 ? 9.239 -3.542 8.760 1.00 89.12 196 PHE A C 1
ATOM 1624 O O . PHE A 1 196 ? 10.033 -4.093 9.517 1.00 89.12 196 PHE A O 1
ATOM 1631 N N . GLU A 1 197 ? 8.617 -2.400 9.074 1.00 87.12 197 GLU A N 1
ATOM 1632 C CA . GLU A 1 197 ? 8.776 -1.766 10.385 1.00 87.12 197 GLU A CA 1
ATOM 1633 C C . GLU A 1 197 ? 8.274 -2.709 11.489 1.00 87.12 197 GLU A C 1
ATOM 1635 O O . GLU A 1 197 ? 7.358 -3.500 11.276 1.00 87.12 197 GLU A O 1
ATOM 1640 N N . LEU A 1 198 ? 8.909 -2.663 12.659 1.00 81.31 198 LEU A N 1
ATOM 1641 C CA . LEU A 1 198 ? 8.522 -3.451 13.824 1.00 81.31 198 LEU A CA 1
ATOM 1642 C C . LEU A 1 198 ? 8.175 -2.503 14.964 1.00 81.31 198 LEU A C 1
ATOM 1644 O O . LEU A 1 198 ? 8.906 -1.550 15.236 1.00 81.31 198 LEU A O 1
ATOM 1648 N N . GLU A 1 199 ? 7.075 -2.789 15.651 1.00 74.88 199 GLU A N 1
ATOM 1649 C CA . GLU A 1 199 ? 6.787 -2.169 16.937 1.00 74.88 199 GLU A CA 1
ATOM 1650 C C . GLU A 1 199 ? 7.717 -2.794 17.986 1.00 74.88 199 GLU A C 1
ATOM 1652 O O . GLU A 1 199 ? 7.612 -3.978 18.301 1.00 74.88 199 GLU A O 1
ATOM 1657 N N . MET A 1 200 ? 8.691 -2.011 18.455 1.00 66.31 200 MET A N 1
ATOM 1658 C CA . MET A 1 200 ? 9.693 -2.458 19.433 1.00 66.31 200 MET A CA 1
ATOM 1659 C C . MET A 1 200 ? 9.164 -2.431 20.873 1.00 66.31 200 MET A C 1
ATOM 1661 O O . MET A 1 200 ? 9.739 -3.070 21.752 1.00 66.31 200 MET A O 1
ATOM 1665 N N . GLU A 1 201 ? 8.092 -1.681 21.125 1.00 68.19 201 GLU A N 1
ATOM 1666 C CA . GLU A 1 201 ? 7.504 -1.524 22.451 1.00 68.19 201 GLU A CA 1
ATOM 1667 C C . GLU A 1 201 ? 6.412 -2.567 22.692 1.00 68.19 201 GLU A C 1
ATOM 1669 O O . GLU A 1 201 ? 5.548 -2.808 21.850 1.00 68.19 201 GLU A O 1
ATOM 1674 N N . SER A 1 202 ? 6.443 -3.196 23.869 1.00 71.38 202 SER A N 1
ATOM 1675 C CA . SER A 1 202 ? 5.376 -4.102 24.284 1.00 71.38 202 SER A CA 1
ATOM 1676 C C . SER A 1 202 ? 4.134 -3.297 24.636 1.00 71.38 202 SER A C 1
ATOM 1678 O O . SER A 1 202 ? 4.129 -2.563 25.622 1.00 71.38 202 SER A O 1
ATOM 1680 N N . ILE A 1 203 ? 3.064 -3.509 23.877 1.00 77.44 203 ILE A N 1
ATOM 1681 C CA . ILE A 1 203 ? 1.735 -2.970 24.188 1.00 77.44 203 ILE A CA 1
ATOM 1682 C C . ILE A 1 203 ? 0.942 -3.854 25.161 1.00 77.44 203 ILE A C 1
ATOM 1684 O O . ILE A 1 203 ? -0.184 -3.516 25.500 1.00 77.44 203 ILE A O 1
ATOM 1688 N N . PHE A 1 204 ? 1.504 -4.989 25.597 1.00 76.12 204 PHE A N 1
ATOM 1689 C CA . PHE A 1 204 ? 0.818 -5.913 26.500 1.00 76.12 204 PHE A CA 1
ATOM 1690 C C . PHE A 1 204 ? 0.475 -5.238 27.834 1.00 76.12 204 PHE A C 1
ATOM 1692 O O . PHE A 1 204 ? 1.373 -4.762 28.534 1.00 76.12 204 PHE A O 1
ATOM 1699 N N . GLY A 1 205 ? -0.811 -5.219 28.180 1.00 77.81 205 GLY A N 1
ATOM 1700 C CA . GLY A 1 205 ? -1.332 -4.531 29.363 1.00 77.81 205 GLY A CA 1
ATOM 1701 C C . GLY A 1 205 ? -1.361 -3.004 29.245 1.00 77.81 205 GLY A C 1
ATOM 1702 O O . GLY A 1 205 ? -1.548 -2.337 30.259 1.00 77.81 205 GLY A O 1
ATOM 1703 N N . ARG A 1 206 ? -1.132 -2.461 28.041 1.00 86.12 206 ARG A N 1
ATOM 1704 C CA . ARG A 1 206 ? -1.222 -1.034 27.689 1.00 86.12 206 ARG A CA 1
ATOM 1705 C C . ARG A 1 206 ? -1.972 -0.821 26.370 1.00 86.12 206 ARG A C 1
ATOM 1707 O O . ARG A 1 206 ? -1.686 0.108 25.618 1.00 86.12 206 ARG A O 1
ATOM 1714 N N . GLU A 1 207 ? -2.861 -1.741 26.007 1.00 88.56 207 GLU A N 1
ATOM 1715 C CA . GLU A 1 207 ? -3.507 -1.751 24.694 1.00 88.56 207 GLU A CA 1
ATOM 1716 C C . GLU A 1 207 ? -4.388 -0.510 24.484 1.00 88.56 207 GLU A C 1
ATOM 1718 O O . GLU A 1 207 ? -4.426 0.050 23.387 1.00 88.56 207 GLU A O 1
ATOM 1723 N N . GLU A 1 208 ? -5.070 -0.076 25.546 1.00 85.69 208 GLU A N 1
ATOM 1724 C CA . GLU A 1 208 ? -5.903 1.127 25.565 1.00 85.69 208 GLU A CA 1
ATOM 1725 C C . GLU A 1 208 ? -5.050 2.385 25.417 1.00 85.69 208 GLU A C 1
ATOM 1727 O O . GLU A 1 208 ? -5.283 3.172 24.498 1.00 85.69 208 GLU A O 1
ATOM 1732 N N . GLU A 1 209 ? -4.019 2.539 26.250 1.00 87.75 209 GLU A N 1
ATOM 1733 C CA . GLU A 1 209 ? -3.111 3.681 26.202 1.00 87.75 209 GLU A CA 1
ATOM 1734 C C . GLU A 1 209 ? -2.391 3.750 24.855 1.00 87.75 209 GLU A C 1
ATOM 1736 O O . GLU A 1 209 ? -2.302 4.818 24.267 1.00 87.75 209 GLU A O 1
ATOM 1741 N N . ALA A 1 210 ? -1.944 2.620 24.301 1.00 86.81 210 ALA A N 1
ATOM 1742 C CA . ALA A 1 210 ? -1.232 2.589 23.024 1.00 86.81 210 ALA A CA 1
ATOM 1743 C C . ALA A 1 210 ? -2.104 3.036 21.839 1.00 86.81 210 ALA A C 1
ATOM 1745 O O . ALA A 1 210 ? -1.597 3.663 20.898 1.00 86.81 210 ALA A O 1
ATOM 1746 N N . LEU A 1 211 ? -3.400 2.698 21.840 1.00 89.62 211 LEU A N 1
ATOM 1747 C CA . LEU A 1 211 ? -4.329 3.186 20.822 1.00 89.62 211 LEU A CA 1
ATOM 1748 C C . LEU A 1 211 ? -4.728 4.640 21.093 1.00 89.62 211 LEU A C 1
ATOM 1750 O O . LEU A 1 211 ? -4.763 5.427 20.151 1.00 89.62 211 LEU A O 1
ATOM 1754 N N . MET A 1 212 ? -4.963 5.020 22.349 1.00 89.44 212 MET A N 1
ATOM 1755 C CA . MET A 1 212 ? -5.285 6.400 22.714 1.00 89.44 212 MET A CA 1
ATOM 1756 C C . MET A 1 212 ? -4.144 7.358 22.353 1.00 89.44 212 MET A C 1
ATOM 1758 O O . MET A 1 212 ? -4.371 8.303 21.607 1.00 89.44 212 MET A O 1
ATOM 1762 N N . GLU A 1 213 ? -2.907 7.058 22.761 1.00 87.81 213 GLU A N 1
ATOM 1763 C CA . GLU A 1 213 ? -1.697 7.813 22.404 1.00 87.81 213 GLU A CA 1
ATOM 1764 C C . GLU A 1 213 ? -1.537 7.919 20.881 1.00 87.81 213 GLU A C 1
ATOM 1766 O O . GLU A 1 213 ? -1.096 8.945 20.365 1.00 87.81 213 GLU A O 1
ATOM 1771 N N . TYR A 1 214 ? -1.911 6.871 20.131 1.00 86.12 214 TYR A N 1
ATOM 1772 C CA . TYR A 1 214 ? -1.926 6.938 18.671 1.00 86.12 214 TYR A CA 1
ATOM 1773 C C . TYR A 1 214 ? -2.929 7.985 18.186 1.00 86.12 214 TYR A C 1
ATOM 1775 O O . TYR A 1 214 ? -2.545 8.866 17.422 1.00 86.12 214 TYR A O 1
ATOM 1783 N N . LEU A 1 215 ? -4.186 7.892 18.633 1.00 88.31 215 LEU A N 1
ATOM 1784 C CA . LEU A 1 215 ? -5.291 8.761 18.220 1.00 88.31 215 LEU A CA 1
ATOM 1785 C C . LEU A 1 215 ? -5.098 10.222 18.652 1.00 88.31 215 LEU A C 1
ATOM 1787 O O . LEU A 1 215 ? -5.481 11.129 17.916 1.00 88.31 215 LEU A O 1
ATOM 1791 N N . GLU A 1 216 ? -4.459 10.468 19.793 1.00 87.75 216 GLU A N 1
ATOM 1792 C CA . GLU A 1 216 ? -4.138 11.815 20.276 1.00 87.75 216 GLU A CA 1
ATOM 1793 C C . GLU A 1 216 ? -3.180 12.562 19.338 1.00 87.75 216 GLU A C 1
ATOM 1795 O O . GLU A 1 216 ? -3.264 13.783 19.229 1.00 87.75 216 GLU A O 1
ATOM 1800 N N . ASN A 1 217 ? -2.349 11.855 18.559 1.00 83.06 217 ASN A N 1
ATOM 1801 C CA . ASN A 1 217 ? -1.472 12.490 17.565 1.00 83.06 217 ASN A CA 1
ATOM 1802 C C . ASN A 1 217 ? -2.224 13.153 16.398 1.00 83.06 217 ASN A C 1
ATOM 1804 O O . ASN A 1 217 ? -1.594 13.813 15.571 1.00 83.06 217 ASN A O 1
ATOM 1808 N N . PHE A 1 218 ? -3.534 12.928 16.273 1.00 80.19 218 PHE A N 1
ATOM 1809 C CA . PHE A 1 218 ? -4.351 13.461 15.183 1.00 80.19 218 PHE A CA 1
ATOM 1810 C C . PHE A 1 218 ? -5.146 14.710 15.580 1.00 80.19 218 PHE A C 1
ATOM 1812 O O . PHE A 1 218 ? -5.650 15.379 14.684 1.00 80.19 218 PHE A O 1
ATOM 1819 N N . ASP A 1 219 ? -5.245 15.017 16.880 1.00 79.88 219 ASP A N 1
ATOM 1820 C CA . ASP A 1 219 ? -5.993 16.165 17.423 1.00 79.88 219 ASP A CA 1
ATOM 1821 C C . ASP A 1 219 ? -7.455 16.259 16.913 1.00 79.88 219 ASP A C 1
ATOM 1823 O O . ASP A 1 219 ? -7.965 17.332 16.597 1.00 79.88 219 ASP A O 1
ATOM 1827 N N . ASP A 1 220 ? -8.141 15.111 16.794 1.00 86.69 220 ASP A N 1
ATOM 1828 C CA . ASP A 1 220 ? -9.544 15.023 16.351 1.00 86.69 220 ASP A CA 1
ATOM 1829 C C . ASP A 1 220 ? -10.481 14.718 17.533 1.00 86.69 220 ASP A C 1
ATOM 1831 O O . ASP A 1 220 ? -10.620 13.572 17.977 1.00 86.69 220 ASP A O 1
ATOM 1835 N N . GLU A 1 221 ? -11.149 15.753 18.052 1.00 88.06 221 GLU A N 1
ATOM 1836 C CA . GLU A 1 221 ? -12.040 15.630 19.213 1.00 88.06 221 GLU A CA 1
ATOM 1837 C C . GLU A 1 221 ? -13.201 14.648 18.995 1.00 88.06 221 GLU A C 1
ATOM 1839 O O . GLU A 1 221 ? -13.627 13.983 19.944 1.00 88.06 221 GLU A O 1
ATOM 1844 N N . GLU A 1 222 ? -13.742 14.534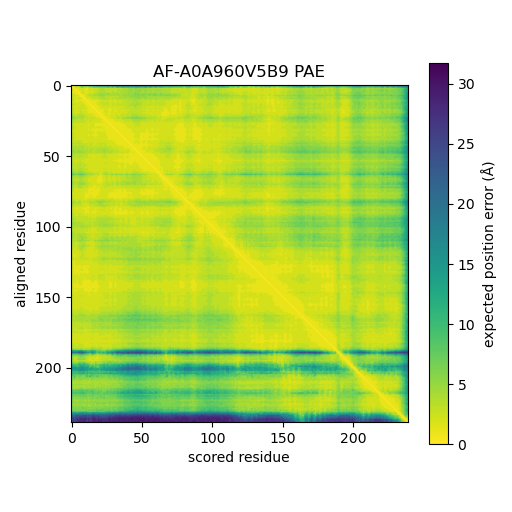 17.776 1.00 88.56 222 GLU A N 1
ATOM 1845 C CA . GLU A 1 222 ? -14.858 13.623 17.506 1.00 88.56 222 GLU A CA 1
ATOM 1846 C C . GLU A 1 222 ? -14.404 12.173 17.685 1.00 88.56 222 GLU A C 1
ATOM 1848 O O . GLU A 1 222 ? -15.091 11.369 18.327 1.00 88.56 222 GLU A O 1
ATOM 1853 N N . ILE A 1 223 ? -13.229 11.837 17.161 1.00 88.75 223 ILE A N 1
ATOM 1854 C CA . ILE A 1 223 ? -12.685 10.485 17.236 1.00 88.75 223 ILE A CA 1
ATOM 1855 C C . ILE A 1 223 ? -12.211 10.150 18.640 1.00 88.75 223 ILE A C 1
ATOM 1857 O O . ILE A 1 223 ? -12.495 9.044 19.100 1.00 88.75 223 ILE A O 1
ATOM 1861 N N . LEU A 1 224 ? -11.616 11.097 19.366 1.00 89.62 224 LEU A N 1
ATOM 1862 C CA . LEU A 1 224 ? -11.279 10.904 20.778 1.00 89.62 224 LEU A CA 1
ATOM 1863 C C . LEU A 1 224 ? -12.537 10.694 21.634 1.00 89.62 224 LEU A C 1
ATOM 1865 O O . LEU A 1 224 ? -12.565 9.821 22.501 1.00 89.62 224 LEU A O 1
ATOM 1869 N N . ASN A 1 225 ? -13.616 11.435 21.371 1.00 89.25 225 ASN A N 1
ATOM 1870 C CA . ASN A 1 225 ? -14.891 11.247 22.066 1.00 89.25 225 ASN A CA 1
ATOM 1871 C C . ASN A 1 225 ? -15.553 9.908 21.716 1.00 89.25 225 ASN A C 1
ATOM 1873 O O . ASN A 1 225 ? -16.125 9.257 22.590 1.00 89.25 225 ASN A O 1
ATOM 1877 N N . ASN A 1 226 ? -15.484 9.479 20.455 1.00 88.81 226 ASN A N 1
ATOM 1878 C CA . ASN A 1 226 ? -15.994 8.175 20.038 1.00 88.81 226 ASN A CA 1
ATOM 1879 C C . ASN A 1 226 ? -15.164 7.030 20.628 1.00 88.81 226 ASN A C 1
ATOM 1881 O O . ASN A 1 226 ? -15.749 6.058 21.097 1.00 88.81 226 ASN A O 1
ATOM 1885 N N . PHE A 1 227 ? -13.838 7.170 20.680 1.00 90.31 227 PHE A N 1
ATOM 1886 C CA . PHE A 1 227 ? -12.959 6.216 21.350 1.00 90.31 227 PHE A CA 1
ATOM 1887 C C . PHE A 1 227 ? -13.329 6.084 22.829 1.00 90.31 227 PHE A C 1
ATOM 1889 O O . PHE A 1 227 ? -13.622 4.980 23.270 1.00 90.31 227 PHE A O 1
ATOM 1896 N N . LYS A 1 228 ? -13.456 7.198 23.565 1.00 89.31 228 LYS A N 1
ATOM 1897 C CA . LYS A 1 228 ? -13.877 7.193 24.980 1.00 89.31 228 LYS A CA 1
ATOM 1898 C C . LYS A 1 228 ? -15.236 6.522 25.204 1.00 89.31 228 LYS A C 1
ATOM 1900 O O . LYS A 1 228 ? -15.440 5.894 26.235 1.00 89.31 228 LYS A O 1
ATOM 1905 N N . LYS A 1 229 ? -16.177 6.646 24.260 1.00 88.06 229 LYS A N 1
ATOM 1906 C CA . LYS A 1 229 ? -17.466 5.937 24.339 1.00 88.06 229 LYS A CA 1
ATOM 1907 C C . LYS A 1 229 ? -17.281 4.429 24.211 1.00 88.06 229 LYS A C 1
ATOM 1909 O O . LYS A 1 229 ? -17.794 3.707 25.053 1.00 88.06 229 LYS A O 1
ATOM 1914 N N . VAL A 1 230 ? -16.540 3.977 23.195 1.00 86.88 230 VAL A N 1
ATOM 1915 C CA . VAL A 1 230 ? -16.240 2.548 22.989 1.00 86.88 230 VAL A CA 1
ATOM 1916 C C . VAL A 1 230 ? -15.478 1.982 24.186 1.00 86.88 230 VAL A C 1
ATOM 1918 O O . VAL A 1 230 ? -15.772 0.890 24.650 1.00 86.88 230 VAL A O 1
ATOM 1921 N N . ASP A 1 231 ? -14.538 2.750 24.720 1.00 85.88 231 ASP A N 1
ATOM 1922 C CA . ASP A 1 231 ? -13.722 2.382 25.869 1.00 85.88 231 ASP A CA 1
ATOM 1923 C C . ASP A 1 231 ? -14.540 2.159 27.159 1.00 85.88 231 ASP A C 1
ATOM 1925 O O . ASP A 1 231 ? -14.267 1.246 27.942 1.00 85.88 231 ASP A O 1
ATOM 1929 N N . GLN A 1 232 ? -15.598 2.954 27.344 1.00 85.56 232 GLN A N 1
ATOM 1930 C CA . GLN A 1 232 ? -16.523 2.856 28.476 1.00 85.56 232 GLN A CA 1
ATOM 1931 C C . GLN A 1 232 ? -17.582 1.753 28.315 1.00 85.56 232 GLN A C 1
ATOM 1933 O O . GLN A 1 232 ? -18.278 1.429 29.287 1.00 85.56 232 GLN A O 1
ATOM 1938 N N . GLU A 1 233 ? -17.737 1.172 27.121 1.00 81.94 233 GLU A N 1
ATOM 1939 C CA . GLU A 1 233 ? -18.687 0.087 26.891 1.00 81.94 233 GLU A CA 1
ATOM 1940 C C . GLU A 1 233 ? -18.214 -1.188 27.597 1.00 81.94 233 GLU A C 1
ATOM 1942 O O . GLU A 1 233 ? -17.218 -1.816 27.246 1.00 81.94 233 GLU A O 1
ATOM 1947 N N . LYS A 1 234 ? -18.967 -1.606 28.617 1.00 65.69 234 LYS A N 1
ATOM 1948 C CA . LYS A 1 234 ? -18.766 -2.907 29.255 1.00 65.69 234 LYS A CA 1
ATOM 1949 C C . LYS A 1 234 ? -19.458 -3.974 28.425 1.00 65.69 234 LYS A C 1
ATOM 1951 O O . LYS A 1 234 ? -20.683 -3.948 28.303 1.00 65.69 234 LYS A O 1
ATOM 1956 N N . PHE A 1 235 ? -18.697 -4.932 27.907 1.00 64.69 235 PHE A N 1
ATOM 1957 C CA . PHE A 1 235 ? -19.281 -6.072 27.215 1.00 64.69 235 PHE A CA 1
ATOM 1958 C C . PHE A 1 235 ? -19.917 -7.037 28.237 1.00 64.69 235 PHE A C 1
ATOM 1960 O O . PHE A 1 235 ? -19.214 -7.550 29.114 1.00 64.69 235 PHE A O 1
ATOM 1967 N N . PRO A 1 236 ? -21.240 -7.283 28.188 1.00 47.59 236 PRO A N 1
ATOM 1968 C CA . PRO A 1 236 ? -21.893 -8.217 29.096 1.00 47.59 236 PRO A CA 1
ATOM 1969 C C . PRO A 1 236 ? -21.527 -9.649 28.685 1.00 47.59 236 PRO A C 1
ATOM 1971 O O . PRO A 1 236 ? -22.062 -10.186 27.719 1.00 47.59 236 PRO A O 1
ATOM 1974 N N . GLY A 1 237 ? -20.586 -10.257 29.405 1.00 51.41 237 GLY A N 1
ATOM 1975 C CA . GLY A 1 237 ? -20.117 -11.621 29.131 1.00 51.41 237 GLY A CA 1
ATOM 1976 C C . GLY A 1 237 ? -18.798 -12.006 29.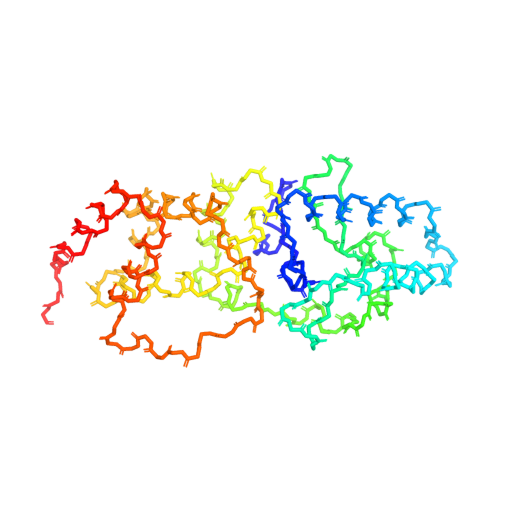804 1.00 51.41 237 GLY A C 1
ATOM 1977 O O . GLY A 1 237 ? -18.432 -13.175 29.777 1.00 51.41 237 GLY A O 1
ATOM 1978 N N . SER A 1 238 ? -18.110 -11.054 30.433 1.00 41.78 238 SER A N 1
ATOM 1979 C CA . SER A 1 238 ? -16.903 -11.283 31.223 1.00 41.78 238 SER A CA 1
ATOM 1980 C C . SER A 1 238 ? -17.248 -11.681 32.666 1.00 41.78 238 SER A C 1
ATOM 1982 O O . SER A 1 238 ? -17.222 -10.862 33.585 1.00 41.78 238 SER A O 1
ATOM 1984 N N . THR A 1 239 ? -17.625 -12.947 32.857 1.00 39.69 239 THR A N 1
ATOM 1985 C CA . THR A 1 239 ? -17.534 -13.636 34.160 1.00 39.69 239 THR A CA 1
ATOM 1986 C C . THR A 1 239 ? -16.318 -14.534 34.181 1.00 39.69 239 THR A C 1
ATOM 1988 O O . THR A 1 239 ? -16.215 -15.345 33.233 1.00 39.69 239 THR A O 1
#

Mean predicted aligned error: 4.69 Å

Solvent-accessible surface area (backbone atoms only — not comparable to full-atom values): 13672 Å² total; per-residue (Å²): 117,49,73,51,49,57,56,90,57,36,16,36,45,29,90,42,26,61,41,32,48,74,70,56,78,66,53,53,54,50,51,26,50,51,38,33,56,50,43,71,73,61,48,47,86,92,43,75,67,28,54,57,49,51,43,52,54,44,51,62,72,51,64,79,58,54,57,78,48,90,85,61,64,64,48,64,49,48,14,46,71,47,94,84,59,36,25,44,34,61,64,43,35,37,90,76,61,75,35,88,62,45,34,54,73,45,93,68,21,50,67,50,66,71,69,64,70,43,70,40,61,71,38,92,58,26,68,61,51,40,56,53,40,67,73,68,40,90,41,19,67,47,31,16,47,60,59,17,33,41,65,62,53,48,33,52,54,43,32,38,50,76,57,68,45,61,70,71,43,50,73,53,80,41,31,68,61,53,49,52,54,53,50,48,59,67,72,44,95,66,82,58,50,35,44,81,69,74,86,86,70,83,48,82,95,34,29,60,58,56,40,47,60,55,54,58,75,66,76,46,67,70,60,54,52,51,48,55,52,60,71,68,56,78,60,93,78,85,123

Foldseek 3Di:
DALQCLDPQAGACQLLCLQQFPDDPVVSQVLQAVLVVVCVVQDDLVDVVSLLVSQVVQCVVCVPGDGPDPPRHNWSQWHQDDPVSQYTDRVQPCVNSVDNFSQVSTPCGPVCVVPDDFPLRPDPCNNLQSVLLVVQDPGHSLSNLSSLPVVLVVLVVVLCVVLVHDPVCCSPVVVVLVSVVSNLSSPDPDRRHHSPDDDPDDCVVVSLVSNLVVVVSSVDPVSNVVSVVVNPDRDPPDD

Sequence (239 aa):
MSLCQPNEKFSCGACCGLFNLKIDFNEYKNILQERTEVFHKTVDFSIRWTMPEYRKIRENKESNYPKKDDTIYNCPFLGYIDENRNRIGCMIHPFFTGDPKSQNFSFYGAGICQAYDCKNKEKDSANEWKKLFEEVAQNSVEYTRLASNHILINRIEKFFESKQIPLNLLFSTYRKFIKSVLVLEINSPNKYLTSFELEMESIFGREEEALMEYLENFDDEEILNNFKKVDQEKFPGST

Secondary structure (DSSP, 8-state):
--SSS-SSS----GGGTGGGB---HHHHHHHHHHHHHHHHHH--TTSTTHHHHHHHHHHHHTTTS-BS-TTS---TTEEE-STTS--EEETT-HHHHS-TTGGGGSSSHHHHHHH---TTTSSTTHHHHHHHHHHH-SSHHHHHHHHH-HHHHHHHHHHHHHTT--HHHHHTTTHHHHHHHHHHHHH--S----TT----S--TT-HHHHHHHHHHTTT-HHHHHHHHHHHH---TT--